Protein AF-A0A1Y2BWT2-F1 (afdb_monomer)

Radius of gyration: 24.03 Å; Cα contacts (8 Å, |Δi|>4): 421; chains: 1; bounding box: 66×47×69 Å

Secondary structure (DSSP, 8-state):
--------TT---EEE-STTTTSTTSTTSTTS-HHHHHHHHHHHHHHHHHH-TT-EEEE--BTTPPTT--TT---GGG-SEEEEEEEEE-TTEE-PPPTTHHHHHHHHHIIIIITTTT--EEEEEEEEEEEESSEE-TTT--EESS-EESS-HHHHHHHHHHHHT-HHHHHH-TTEEEEEE---EEESSSEEE--SSSSHHHHHHHHHHHHHHHTTT-EEPPPPP-------------------------------------------EEE-

Nearest PDB structures (foldseek):
  6q78-assembly2_B  TM=7.152E-01  e=1.132E-06  Allomuricauda sp. MAR_2010_75
  8fsi-assembly1_A  TM=5.113E-01  e=8.029E-02  Escherichia coli K-12
  3cb8-assembly1_A  TM=5.325E-01  e=1.243E-01  unclassified
  6idn-assembly1_A  TM=5.422E-01  e=1.807E-01  Ipomoea carnea
  3mu7-assembly1_A  TM=5.302E-01  e=4.328E-01  Scadoxus multiflorus

Organism: NCBI:txid329046

pLDDT: mean 83.05, std 25.5, range [23.23, 98.75]

Structure (mmCIF, N/CA/C/O backbone):
data_AF-A0A1Y2BWT2-F1
#
_entry.id   AF-A0A1Y2BWT2-F1
#
loop_
_atom_site.group_PDB
_atom_site.id
_atom_site.type_symbol
_atom_site.label_atom_id
_atom_site.label_alt_id
_atom_site.label_comp_id
_atom_site.label_asym_id
_atom_site.label_entity_id
_atom_site.label_seq_id
_atom_site.pdbx_PDB_ins_code
_atom_site.Cartn_x
_atom_site.Cartn_y
_atom_site.Cartn_z
_atom_site.occupancy
_atom_site.B_iso_or_equiv
_atom_site.auth_seq_id
_atom_site.auth_comp_id
_atom_site.auth_asym_id
_atom_site.auth_atom_id
_atom_site.pdbx_PDB_model_num
ATOM 1 N N . MET A 1 1 ? 12.304 -9.632 39.657 1.00 36.56 1 MET A N 1
ATOM 2 C CA . MET A 1 1 ? 11.468 -9.685 38.436 1.00 36.56 1 MET A CA 1
ATOM 3 C C . MET A 1 1 ? 10.384 -8.631 38.546 1.00 36.56 1 MET A C 1
ATOM 5 O O . MET A 1 1 ? 9.431 -8.868 39.273 1.00 36.56 1 MET A O 1
ATOM 9 N N . LYS A 1 2 ? 10.584 -7.469 37.914 1.00 35.06 2 LYS A N 1
ATOM 10 C CA . LYS A 1 2 ? 9.566 -6.492 37.485 1.00 35.06 2 LYS A CA 1
ATOM 11 C C . LYS A 1 2 ? 10.313 -5.266 36.947 1.00 35.06 2 LYS A C 1
ATOM 13 O O . LYS A 1 2 ? 10.419 -4.261 37.626 1.00 35.06 2 LYS A O 1
ATOM 18 N N . ASP A 1 3 ? 10.844 -5.409 35.739 1.00 34.47 3 ASP A N 1
ATOM 19 C CA . ASP A 1 3 ? 11.092 -4.278 34.843 1.00 34.47 3 ASP A CA 1
ATOM 20 C C . ASP A 1 3 ? 10.154 -4.490 33.657 1.00 34.47 3 ASP A C 1
ATOM 22 O O . ASP A 1 3 ? 10.518 -5.039 32.620 1.00 34.47 3 ASP A O 1
ATOM 26 N N . HIS A 1 4 ? 8.879 -4.154 33.854 1.00 40.34 4 HIS A N 1
ATOM 27 C CA . HIS A 1 4 ? 8.012 -3.898 32.715 1.00 40.34 4 HIS A CA 1
ATOM 28 C C . HIS A 1 4 ? 8.398 -2.506 32.244 1.00 40.34 4 HIS A C 1
ATOM 30 O O . HIS A 1 4 ? 8.072 -1.526 32.909 1.00 40.34 4 HIS A O 1
ATOM 36 N N . GLN A 1 5 ? 9.158 -2.435 31.151 1.00 38.16 5 GLN A N 1
ATOM 37 C CA . GLN A 1 5 ? 9.425 -1.171 30.483 1.00 38.16 5 GLN A CA 1
ATOM 38 C C . GLN A 1 5 ? 8.087 -0.467 30.250 1.00 38.16 5 GLN A C 1
ATOM 40 O O . GLN A 1 5 ? 7.193 -1.021 29.606 1.00 38.16 5 GLN A O 1
ATOM 45 N N . GLU A 1 6 ? 7.931 0.725 30.827 1.00 38.59 6 GLU A N 1
ATOM 46 C CA . GLU A 1 6 ? 6.799 1.588 30.532 1.00 38.59 6 GLU A CA 1
ATOM 47 C C . GLU A 1 6 ? 6.848 1.923 29.040 1.00 38.59 6 GLU A C 1
ATOM 49 O O . GLU A 1 6 ? 7.633 2.757 28.589 1.00 38.59 6 GLU A O 1
ATOM 54 N N . ILE A 1 7 ? 6.012 1.248 28.250 1.00 46.66 7 ILE A N 1
ATOM 55 C CA . ILE A 1 7 ? 5.710 1.687 26.893 1.00 46.66 7 ILE A CA 1
ATOM 56 C C . ILE A 1 7 ? 5.061 3.062 27.051 1.00 46.66 7 ILE A C 1
ATOM 58 O O . ILE A 1 7 ? 3.993 3.204 27.647 1.00 46.66 7 ILE A O 1
ATOM 62 N N . ASN A 1 8 ? 5.781 4.075 26.583 1.00 40.66 8 ASN A N 1
ATOM 63 C CA . ASN A 1 8 ? 5.471 5.490 26.711 1.00 40.66 8 ASN A CA 1
ATOM 64 C C . ASN A 1 8 ? 3.986 5.763 26.377 1.00 40.66 8 ASN A C 1
ATOM 66 O O . ASN A 1 8 ? 3.577 5.641 25.222 1.00 40.66 8 ASN A O 1
ATOM 70 N N . LYS A 1 9 ? 3.174 6.123 27.386 1.00 42.25 9 LYS A N 1
ATOM 71 C CA . LYS A 1 9 ? 1.699 6.281 27.305 1.00 42.25 9 LYS A CA 1
ATOM 72 C C . LYS A 1 9 ? 1.220 7.367 26.324 1.00 42.25 9 LYS A C 1
ATOM 74 O O . LYS A 1 9 ? 0.020 7.542 26.143 1.00 42.25 9 LYS A O 1
ATOM 79 N N . THR A 1 10 ? 2.138 8.106 25.707 1.00 47.03 10 THR A N 1
ATOM 80 C CA . THR A 1 10 ? 1.885 9.187 24.741 1.00 47.03 10 THR A CA 1
ATOM 81 C C . THR A 1 10 ? 1.966 8.749 23.280 1.00 47.03 10 THR A C 1
ATOM 83 O O . THR A 1 10 ? 1.595 9.525 22.402 1.00 47.03 10 THR A O 1
ATOM 86 N N . ARG A 1 11 ? 2.409 7.519 22.986 1.00 57.16 11 ARG A N 1
ATOM 87 C CA . ARG A 1 11 ? 2.345 6.941 21.637 1.00 57.16 11 ARG A CA 1
ATOM 88 C C . ARG A 1 11 ? 1.327 5.812 21.637 1.00 57.16 11 ARG A C 1
ATOM 90 O O . ARG A 1 11 ? 1.404 4.914 22.466 1.00 57.16 11 ARG A O 1
ATOM 97 N N . ILE A 1 12 ? 0.372 5.876 20.716 1.00 64.62 12 ILE A N 1
ATOM 98 C CA . ILE A 1 12 ? -0.540 4.773 20.415 1.00 64.62 12 ILE A CA 1
ATOM 99 C C . ILE A 1 12 ? 0.126 3.976 19.287 1.00 64.62 12 ILE A C 1
ATOM 101 O O . ILE A 1 12 ? 0.062 4.417 18.140 1.00 64.62 12 ILE A O 1
ATOM 105 N N . PRO A 1 13 ? 0.859 2.885 19.577 1.00 80.25 13 PRO A N 1
ATOM 106 C CA . PRO A 1 13 ? 1.504 2.112 18.528 1.00 80.25 13 PRO A CA 1
ATOM 107 C C . PRO A 1 13 ? 0.456 1.323 17.738 1.00 80.25 13 PRO A C 1
ATOM 109 O O . PRO A 1 13 ? -0.486 0.770 18.315 1.00 80.25 13 PRO A O 1
ATOM 112 N N . ASN A 1 14 ? 0.662 1.242 16.426 1.00 83.19 14 ASN A N 1
ATOM 113 C CA . ASN A 1 14 ? 0.011 0.255 15.577 1.00 83.19 14 ASN A CA 1
ATOM 114 C C . ASN A 1 14 ? 0.872 -1.015 15.585 1.00 83.19 14 ASN A C 1
ATOM 116 O O . ASN A 1 14 ? 2.065 -0.957 15.290 1.00 83.19 14 ASN A O 1
ATOM 120 N N . LEU A 1 15 ? 0.274 -2.148 15.943 1.00 89.00 15 LEU A N 1
ATOM 121 C CA . LEU A 1 15 ? 0.864 -3.474 15.832 1.00 89.00 15 LEU A CA 1
ATOM 122 C C . LEU A 1 15 ? 0.329 -4.152 14.569 1.00 89.00 15 LEU A C 1
ATOM 124 O O . LEU A 1 15 ? -0.860 -4.465 14.483 1.00 89.00 15 LEU A O 1
ATOM 128 N N . PHE A 1 16 ? 1.235 -4.417 13.635 1.00 91.38 16 PHE A N 1
ATOM 129 C CA . PHE A 1 16 ? 1.018 -5.266 12.469 1.00 91.38 16 PHE A CA 1
ATOM 130 C C . PHE A 1 16 ? 1.433 -6.688 12.850 1.00 91.38 16 PHE A C 1
ATOM 132 O O . PHE A 1 16 ? 2.581 -6.920 13.228 1.00 91.38 16 PHE A O 1
ATOM 139 N N . TYR A 1 17 ? 0.495 -7.631 12.837 1.00 90.38 17 TYR A N 1
ATOM 140 C CA . TYR A 1 17 ? 0.744 -9.006 13.269 1.00 90.38 17 TYR A CA 1
ATOM 141 C C . TYR A 1 17 ? 0.272 -9.972 12.196 1.00 90.38 17 TYR A C 1
ATOM 143 O O . TYR A 1 17 ? -0.901 -9.938 11.860 1.00 90.38 17 TYR A O 1
ATOM 151 N N . GLN A 1 18 ? 1.155 -10.845 11.703 1.00 92.81 18 GLN A N 1
ATOM 152 C CA . GLN A 1 18 ? 0.828 -11.835 10.665 1.00 92.81 18 GLN A CA 1
ATOM 153 C C . GLN A 1 18 ? 0.023 -11.218 9.498 1.00 92.81 18 GLN A C 1
ATOM 155 O O . GLN A 1 18 ? -1.130 -11.582 9.250 1.00 92.81 18 GLN A O 1
ATOM 160 N N . THR A 1 19 ? 0.608 -10.205 8.861 1.00 94.19 19 THR A N 1
ATOM 161 C CA . THR A 1 19 ? 0.058 -9.529 7.678 1.00 94.19 19 THR A CA 1
ATOM 162 C C . THR A 1 19 ? 0.160 -10.427 6.445 1.00 94.19 19 THR A C 1
ATOM 164 O O . THR A 1 19 ? 0.884 -11.413 6.461 1.00 94.19 19 THR A O 1
ATOM 167 N N . GLU A 1 20 ? -0.589 -10.136 5.382 1.00 96.38 20 GLU A N 1
ATOM 168 C CA . GLU A 1 20 ? -0.534 -10.884 4.112 1.00 96.38 20 GLU A CA 1
ATOM 169 C C . GLU A 1 20 ? -0.812 -12.393 4.232 1.00 96.38 20 GLU A C 1
ATOM 171 O O . GLU A 1 20 ? -0.365 -13.204 3.428 1.00 96.38 20 GLU A O 1
ATOM 176 N N . MET A 1 21 ? -1.605 -12.795 5.222 1.00 96.38 21 MET A N 1
ATOM 177 C CA . MET A 1 21 ? -1.980 -14.190 5.481 1.00 96.38 21 MET A CA 1
ATOM 178 C C . MET A 1 21 ? -2.717 -14.895 4.335 1.00 96.38 21 MET A C 1
ATOM 180 O O . MET A 1 21 ? -2.870 -16.110 4.375 1.00 96.38 21 MET A O 1
ATOM 184 N N . ASN A 1 22 ? -3.211 -14.160 3.340 1.00 96.19 22 ASN A N 1
ATOM 185 C CA . ASN A 1 22 ? -3.806 -14.725 2.131 1.00 96.19 22 ASN A CA 1
ATOM 186 C C . ASN A 1 22 ? -2.769 -15.084 1.047 1.00 96.19 22 ASN A C 1
ATOM 188 O O . ASN A 1 22 ? -3.166 -15.623 0.017 1.00 96.19 22 ASN A O 1
ATOM 192 N N . GLY A 1 23 ? -1.481 -14.799 1.266 1.00 94.75 23 GLY A N 1
ATOM 193 C CA . GLY A 1 23 ? -0.360 -15.243 0.434 1.00 94.75 23 GLY A CA 1
ATOM 194 C C . GLY A 1 23 ? 0.281 -16.538 0.944 1.00 94.75 23 GLY A C 1
ATOM 195 O O . GLY A 1 23 ? 0.237 -16.840 2.136 1.00 94.75 23 GLY A O 1
ATOM 196 N N . ASP A 1 24 ? 0.898 -17.310 0.049 1.00 94.00 24 ASP A N 1
ATOM 197 C CA . ASP A 1 24 ? 1.494 -18.627 0.333 1.00 94.00 24 ASP A CA 1
ATOM 198 C C . ASP A 1 24 ? 2.980 -18.578 0.747 1.00 94.00 24 ASP A C 1
ATOM 200 O O . ASP A 1 24 ? 3.614 -19.609 0.976 1.00 94.00 24 ASP A O 1
ATOM 204 N N . TRP A 1 25 ? 3.544 -17.376 0.892 1.00 93.12 25 TRP A N 1
ATOM 205 C CA . TRP A 1 25 ? 4.938 -17.158 1.296 1.00 93.12 25 TRP A CA 1
ATOM 206 C C . TRP A 1 25 ? 5.156 -17.160 2.815 1.00 93.12 25 TRP A C 1
ATOM 208 O O . TRP A 1 25 ? 6.297 -17.262 3.274 1.00 93.12 25 TRP A O 1
ATOM 218 N N . MET A 1 26 ? 4.087 -17.073 3.613 1.00 93.38 26 MET A N 1
ATOM 219 C CA . MET A 1 26 ? 4.160 -17.091 5.076 1.00 93.38 26 MET A CA 1
ATOM 220 C C . MET A 1 26 ? 3.604 -18.396 5.639 1.00 93.38 26 MET A C 1
ATOM 222 O O . MET A 1 26 ? 2.580 -18.901 5.195 1.00 93.38 26 MET A O 1
ATOM 226 N N . ASN A 1 27 ? 4.220 -18.916 6.702 1.00 93.69 27 ASN A N 1
ATOM 227 C CA . ASN A 1 27 ? 3.794 -20.179 7.321 1.00 93.69 27 ASN A CA 1
ATOM 228 C C . ASN A 1 27 ? 2.384 -20.142 7.949 1.00 93.69 27 ASN A C 1
ATOM 230 O O . ASN A 1 27 ? 1.828 -21.192 8.266 1.00 93.69 27 ASN A O 1
ATOM 234 N N . TYR A 1 28 ? 1.822 -18.952 8.158 1.00 93.56 28 TYR A N 1
ATOM 235 C CA . TYR A 1 28 ? 0.461 -18.739 8.649 1.00 93.56 28 TYR A CA 1
ATOM 236 C C . TYR A 1 28 ? -0.566 -18.494 7.529 1.00 93.56 28 TYR A C 1
ATOM 238 O O . TYR A 1 28 ? -1.757 -18.418 7.832 1.00 93.56 28 TYR A O 1
ATOM 246 N N . GLY A 1 29 ? -0.123 -18.379 6.274 1.00 93.31 29 GLY A N 1
ATOM 247 C CA . GLY A 1 29 ? -0.972 -18.414 5.083 1.00 93.31 29 GLY A CA 1
ATOM 248 C C . GLY A 1 29 ? -1.022 -19.812 4.460 1.00 93.31 29 GLY A C 1
ATOM 249 O O . GLY A 1 29 ? -0.557 -20.772 5.087 1.00 93.31 29 GLY A O 1
ATOM 250 N N . PRO A 1 30 ? -1.606 -19.980 3.259 1.00 93.62 30 PRO A N 1
ATOM 251 C CA . PRO A 1 30 ? -1.684 -21.279 2.600 1.00 93.62 30 PRO A CA 1
ATOM 252 C C . PRO A 1 30 ? -0.319 -21.993 2.559 1.00 93.62 30 PRO A C 1
ATOM 254 O O . PRO A 1 30 ? 0.695 -21.354 2.292 1.00 93.62 30 PRO A O 1
ATOM 257 N N . PRO A 1 31 ? -0.261 -23.311 2.837 1.00 94.44 31 PRO A N 1
ATOM 258 C CA . PRO A 1 31 ? -1.378 -24.245 3.010 1.00 94.44 31 PRO A CA 1
ATOM 259 C C . PRO A 1 31 ? -1.973 -24.298 4.433 1.00 94.44 31 PRO A C 1
ATOM 261 O O . PRO A 1 31 ? -2.814 -25.156 4.703 1.00 94.44 31 PRO A O 1
ATOM 264 N N . THR A 1 32 ? -1.558 -23.430 5.361 1.00 94.38 32 THR A N 1
ATOM 265 C CA . THR A 1 32 ? -2.176 -23.351 6.693 1.00 94.38 32 THR A CA 1
ATOM 266 C C . THR A 1 32 ? -3.621 -22.874 6.569 1.00 94.38 32 THR A C 1
ATOM 268 O O . THR A 1 32 ? -3.902 -21.844 5.957 1.00 94.38 32 THR A O 1
ATOM 271 N N . ALA A 1 33 ? -4.548 -23.632 7.160 1.00 95.69 33 ALA A N 1
ATOM 272 C CA . ALA A 1 33 ? -5.970 -23.354 7.022 1.00 95.69 33 ALA A CA 1
ATOM 273 C C . ALA A 1 33 ? -6.373 -22.045 7.750 1.00 95.69 33 ALA A C 1
ATOM 275 O O . ALA A 1 33 ? -5.906 -21.809 8.877 1.00 95.69 33 ALA A O 1
ATOM 276 N N . PRO A 1 34 ? -7.237 -21.198 7.153 1.00 96.88 34 PRO A N 1
ATOM 277 C CA . PRO A 1 34 ? -7.587 -19.876 7.687 1.00 96.88 34 PRO A CA 1
ATOM 278 C C . PRO A 1 34 ? -8.112 -19.885 9.131 1.00 96.88 34 PRO A C 1
ATOM 280 O O . PRO A 1 34 ? -7.861 -18.956 9.904 1.00 96.88 34 PRO A O 1
ATOM 283 N N . GLU A 1 35 ? -8.784 -20.955 9.566 1.00 97.19 35 GLU A N 1
ATOM 284 C CA . GLU A 1 35 ? -9.294 -21.066 10.933 1.00 97.19 35 GLU A CA 1
ATOM 285 C C . GLU A 1 35 ? -8.186 -21.089 11.999 1.00 97.19 35 GLU A C 1
ATOM 287 O O . GLU A 1 35 ? -8.409 -20.652 13.136 1.00 97.19 35 GLU A O 1
ATOM 292 N N . TYR A 1 36 ? -6.983 -21.569 11.658 1.00 97.12 36 TYR A N 1
ATOM 293 C CA . TYR A 1 36 ? -5.832 -21.520 12.560 1.00 97.12 36 TYR A CA 1
ATOM 294 C C . TYR A 1 36 ? -5.334 -20.091 12.726 1.00 97.12 36 TYR A C 1
ATOM 296 O O . TYR A 1 36 ? -5.126 -19.657 13.864 1.00 97.12 36 TYR A O 1
ATOM 304 N N . TYR A 1 37 ? -5.221 -19.350 11.622 1.00 97.25 37 TYR A N 1
ATOM 305 C CA . TYR A 1 37 ? -4.896 -17.928 11.643 1.00 97.25 37 TYR A CA 1
ATOM 306 C C . TYR A 1 37 ? -5.882 -17.162 12.532 1.00 97.25 37 TYR A C 1
ATOM 308 O O . TYR A 1 37 ? -5.474 -16.518 13.499 1.00 97.25 37 TYR A O 1
ATOM 316 N N . VAL A 1 38 ? -7.192 -17.324 12.301 1.00 98.31 38 VAL A N 1
ATOM 317 C CA . VAL A 1 38 ? -8.239 -16.638 13.079 1.00 98.31 38 VAL A CA 1
ATOM 318 C C . VAL A 1 38 ? -8.163 -16.984 14.570 1.00 98.31 38 VAL A C 1
ATOM 320 O O . VAL A 1 38 ? -8.313 -16.107 15.427 1.00 98.31 38 VAL A O 1
ATOM 323 N N . ARG A 1 39 ? -7.897 -18.248 14.921 1.00 98.12 39 ARG A N 1
ATOM 324 C CA . ARG A 1 39 ? -7.750 -18.672 16.324 1.00 98.12 39 ARG A CA 1
ATOM 325 C C . ARG A 1 39 ? -6.549 -18.006 16.998 1.00 98.12 39 ARG A C 1
ATOM 327 O O . ARG A 1 39 ? -6.674 -17.529 18.130 1.00 98.12 39 ARG A O 1
ATOM 334 N N . VAL A 1 40 ? -5.397 -17.983 16.329 1.00 97.56 40 VAL A N 1
ATOM 335 C CA . VAL A 1 40 ? -4.170 -17.358 16.850 1.00 97.56 40 VAL A CA 1
ATOM 336 C C . VAL A 1 40 ? -4.344 -15.846 16.951 1.00 97.56 40 VAL A C 1
ATOM 338 O O . VAL A 1 40 ? -4.010 -15.272 17.989 1.00 97.56 40 VAL A O 1
ATOM 341 N N . TRP A 1 41 ? -4.956 -15.225 15.942 1.00 98.25 41 TRP A N 1
ATOM 342 C CA . TRP A 1 41 ? -5.288 -13.806 15.924 1.00 98.25 41 TRP A CA 1
ATOM 343 C C . TRP A 1 41 ? -6.112 -13.398 17.142 1.00 98.25 41 TRP A C 1
ATOM 345 O O . TRP A 1 41 ? -5.711 -12.515 17.896 1.00 98.25 41 TRP A O 1
ATOM 355 N N . LYS A 1 42 ? -7.246 -14.071 17.382 1.00 98.56 42 LYS A N 1
ATOM 356 C CA . LYS A 1 42 ? -8.132 -13.754 18.513 1.00 98.56 42 LYS A CA 1
ATOM 357 C C . LYS A 1 42 ? -7.406 -13.872 19.848 1.00 98.56 42 LYS A C 1
ATOM 359 O O . LYS A 1 42 ? -7.551 -13.000 20.701 1.00 98.56 42 LYS A O 1
AT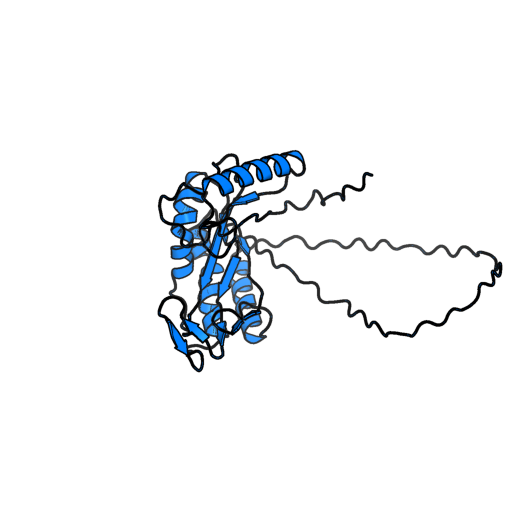OM 364 N N . ARG A 1 43 ? -6.579 -14.911 20.016 1.00 98.25 43 ARG A N 1
ATOM 365 C CA . ARG A 1 43 ? -5.757 -15.089 21.221 1.00 98.25 43 ARG A CA 1
ATOM 366 C C . ARG A 1 43 ? -4.753 -13.947 21.396 1.00 98.25 43 ARG A C 1
ATOM 368 O O . ARG A 1 43 ? -4.657 -13.405 22.495 1.00 98.25 43 ARG A O 1
ATOM 375 N N . MET A 1 44 ? -4.020 -13.590 20.340 1.00 97.75 44 MET A N 1
ATOM 376 C CA . MET A 1 44 ? -3.073 -12.471 20.343 1.00 97.75 44 MET A CA 1
ATOM 377 C C . MET A 1 44 ? -3.784 -11.164 20.701 1.00 97.75 44 MET A C 1
ATOM 379 O O . MET A 1 44 ? -3.366 -10.488 21.639 1.00 97.75 44 MET A O 1
ATOM 383 N N . TYR A 1 45 ? -4.905 -10.866 20.039 1.00 98.25 45 TYR A N 1
ATOM 384 C CA . TYR A 1 45 ? -5.696 -9.665 20.282 1.00 98.25 45 TYR A CA 1
ATOM 385 C C . TYR A 1 45 ? -6.145 -9.573 21.743 1.00 98.25 45 TYR A C 1
ATOM 387 O O . TYR A 1 45 ? -5.903 -8.560 22.393 1.00 98.25 45 TYR A O 1
ATOM 395 N N . THR A 1 46 ? -6.727 -10.640 22.301 1.00 98.19 46 THR A N 1
ATOM 396 C CA . THR A 1 46 ? -7.166 -10.661 23.706 1.00 98.19 46 THR A CA 1
ATOM 397 C C . THR A 1 46 ? -6.015 -10.379 24.675 1.00 98.19 46 THR A C 1
ATOM 399 O O . THR A 1 46 ? -6.174 -9.567 25.584 1.00 98.19 46 THR A O 1
ATOM 402 N N . ILE A 1 47 ? -4.844 -10.990 24.466 1.00 97.06 47 ILE A N 1
ATOM 403 C CA . ILE A 1 47 ? -3.661 -10.760 25.312 1.00 97.06 47 ILE A CA 1
ATOM 404 C C . ILE A 1 47 ? -3.183 -9.310 25.180 1.00 97.06 47 ILE A C 1
ATOM 406 O O . ILE A 1 47 ? -2.965 -8.629 26.182 1.00 97.06 47 ILE A O 1
ATOM 410 N N . MET A 1 48 ? -3.057 -8.808 23.953 1.00 96.12 48 MET A N 1
ATOM 411 C CA . MET A 1 48 ? -2.612 -7.439 23.712 1.00 96.12 48 MET A CA 1
ATOM 412 C C . MET A 1 48 ? -3.570 -6.418 24.323 1.00 96.12 48 MET A C 1
ATOM 414 O O . MET A 1 48 ? -3.114 -5.479 24.967 1.00 96.12 48 MET A O 1
ATOM 418 N N . LYS A 1 49 ? -4.887 -6.625 24.222 1.00 94.88 49 LYS A N 1
ATOM 419 C CA . LYS A 1 49 ? -5.876 -5.743 24.855 1.00 94.88 49 LYS A CA 1
ATOM 420 C C . LYS A 1 49 ? -5.882 -5.824 26.377 1.00 94.88 49 LYS A C 1
ATOM 422 O O . LYS A 1 49 ? -6.189 -4.823 27.017 1.00 94.88 49 LYS A O 1
ATOM 427 N N . GLN A 1 50 ? -5.487 -6.953 26.960 1.00 95.94 50 GLN A N 1
ATOM 428 C CA . GLN A 1 50 ? -5.330 -7.085 28.408 1.00 95.94 50 GLN A CA 1
ATOM 429 C C . GLN A 1 50 ? -4.135 -6.280 28.946 1.00 95.94 50 GLN A C 1
ATOM 431 O O . GLN A 1 50 ? -4.254 -5.641 29.989 1.00 95.94 50 GLN A O 1
ATOM 436 N N . TYR A 1 51 ? -2.986 -6.311 28.263 1.00 94.62 51 TYR A N 1
ATOM 437 C CA . TYR A 1 51 ? -1.736 -5.733 28.785 1.00 94.62 51 TYR A CA 1
ATOM 438 C C . TYR A 1 51 ? -1.350 -4.383 28.167 1.00 94.62 51 TYR A C 1
ATOM 440 O O . TYR A 1 51 ? -0.604 -3.618 28.774 1.00 94.62 51 TYR A O 1
ATOM 448 N N . SER A 1 52 ? -1.851 -4.076 26.974 1.00 93.31 52 SER A N 1
ATOM 449 C CA . SER A 1 52 ? -1.597 -2.835 26.241 1.00 93.31 52 SER A CA 1
ATOM 450 C C . SER A 1 52 ? -2.866 -2.371 25.505 1.00 93.31 52 SER A C 1
ATOM 452 O O . SER A 1 52 ? -2.911 -2.349 24.273 1.00 93.31 52 SER A O 1
ATOM 454 N N . PRO A 1 53 ? -3.929 -1.989 26.240 1.00 92.12 53 PRO A N 1
ATOM 455 C CA . PRO A 1 53 ? -5.227 -1.639 25.653 1.00 92.12 53 PRO A CA 1
ATOM 456 C C . PRO A 1 53 ? -5.170 -0.454 24.678 1.00 92.12 53 PRO A C 1
ATOM 458 O O . PRO A 1 53 ? -6.028 -0.341 23.802 1.00 92.12 53 PRO A O 1
ATOM 461 N N . SER A 1 54 ? -4.166 0.421 24.807 1.00 90.31 54 SER A N 1
ATOM 462 C CA . SER A 1 54 ? -3.952 1.545 23.894 1.00 90.31 54 SER A CA 1
ATOM 463 C C . SER A 1 54 ? -3.390 1.126 22.535 1.00 90.31 54 SER A C 1
ATOM 465 O O . SER A 1 54 ? -3.622 1.847 21.572 1.00 90.31 54 SER A O 1
ATOM 467 N N . THR A 1 55 ? -2.693 -0.012 22.427 1.00 92.44 55 THR A N 1
ATOM 468 C CA . THR A 1 55 ? -2.132 -0.499 21.157 1.00 92.44 55 THR A CA 1
ATOM 469 C C . THR A 1 55 ? -3.251 -0.807 20.171 1.00 92.44 55 THR A C 1
ATOM 471 O O . THR A 1 55 ? -4.195 -1.530 20.499 1.00 92.44 55 THR A O 1
ATOM 474 N N . LYS A 1 56 ? -3.141 -0.279 18.953 1.00 95.12 56 LYS A N 1
ATOM 475 C CA . LYS A 1 56 ? -4.050 -0.580 17.845 1.00 95.12 56 LYS A CA 1
ATOM 476 C C . LYS A 1 56 ? -3.523 -1.785 17.086 1.00 95.12 56 LYS A C 1
ATOM 478 O O . LYS A 1 56 ? -2.342 -1.839 16.773 1.00 95.12 56 LYS A O 1
ATOM 483 N N . ILE A 1 57 ? -4.379 -2.753 16.807 1.00 97.38 57 ILE A N 1
ATOM 484 C CA . ILE A 1 57 ? -4.015 -3.992 16.126 1.00 97.38 57 ILE A CA 1
ATOM 485 C C . ILE A 1 57 ? -4.567 -3.931 14.704 1.00 97.38 57 ILE A C 1
ATOM 487 O O . ILE A 1 57 ? -5.775 -3.753 14.511 1.00 97.38 57 ILE A O 1
ATOM 491 N N . VAL A 1 58 ? -3.662 -4.039 13.729 1.00 98.06 58 VAL A N 1
ATOM 492 C CA . VAL A 1 58 ? -3.945 -3.837 12.305 1.00 98.06 58 VAL A CA 1
ATOM 493 C C . VAL A 1 58 ? -4.101 -5.179 11.603 1.00 98.06 58 VAL A C 1
ATOM 495 O O . VAL A 1 58 ? -3.117 -5.899 11.449 1.00 98.06 58 VAL A O 1
ATOM 498 N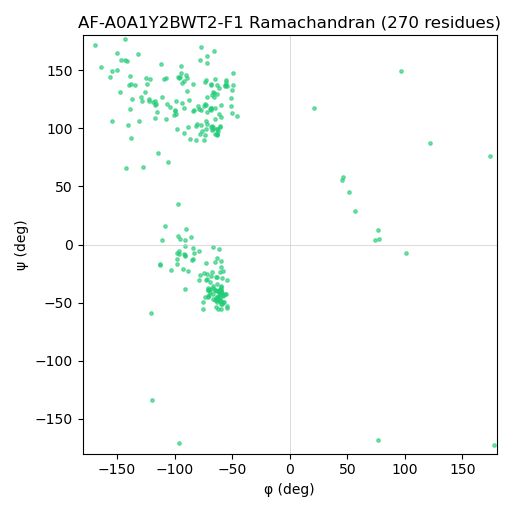 N . TRP A 1 59 ? -5.319 -5.504 11.161 1.00 98.56 59 TRP A N 1
ATOM 499 C CA . TRP A 1 59 ? -5.587 -6.657 10.293 1.00 98.56 59 TRP A CA 1
ATOM 500 C C . TRP A 1 59 ? -5.342 -6.263 8.843 1.00 98.56 59 TRP A C 1
ATOM 502 O O . TRP A 1 59 ? -6.035 -5.385 8.330 1.00 98.56 59 TRP A O 1
ATOM 512 N N . SER A 1 60 ? -4.337 -6.873 8.214 1.00 98.12 60 SER A N 1
ATOM 513 C CA . SER A 1 60 ? -3.830 -6.434 6.915 1.00 98.12 60 SER A CA 1
ATOM 514 C C . SER A 1 60 ? -3.551 -7.606 5.975 1.00 98.12 60 SER A C 1
ATOM 516 O O . SER A 1 60 ? -2.465 -8.182 6.043 1.00 98.12 60 SER A O 1
ATOM 518 N N . PRO A 1 61 ? -4.525 -8.020 5.148 1.00 97.88 61 PRO A N 1
ATOM 519 C CA . PRO A 1 61 ? -4.276 -8.915 4.019 1.00 97.88 61 PRO A CA 1
ATOM 520 C C . PRO A 1 61 ? -3.398 -8.258 2.938 1.00 97.88 61 PRO A C 1
ATOM 522 O O . PRO A 1 61 ? -3.208 -7.045 2.910 1.00 97.88 61 PRO A O 1
ATOM 525 N N . ASN A 1 62 ? -2.892 -9.061 2.008 1.00 97.31 62 ASN A N 1
ATOM 526 C CA . ASN A 1 62 ? -2.327 -8.566 0.757 1.00 97.31 62 ASN A CA 1
ATOM 527 C C . ASN A 1 62 ? -3.450 -8.045 -0.168 1.00 97.31 62 ASN A C 1
ATOM 529 O O . ASN A 1 62 ? -4.595 -8.495 -0.059 1.00 97.31 62 ASN A O 1
ATOM 533 N N . PHE A 1 63 ? -3.132 -7.134 -1.099 1.00 94.25 63 PHE A N 1
ATOM 534 C CA . PHE A 1 63 ? -4.134 -6.464 -1.955 1.00 94.25 63 PHE A CA 1
ATOM 535 C C . PHE A 1 63 ? -5.005 -7.409 -2.795 1.00 94.25 63 PHE A C 1
ATOM 537 O O . PHE A 1 63 ? -6.106 -7.048 -3.204 1.00 94.25 63 PHE A O 1
ATOM 544 N N . ASP A 1 64 ? -4.531 -8.624 -3.064 1.00 94.12 64 ASP A N 1
ATOM 545 C CA . ASP A 1 64 ? -5.183 -9.597 -3.935 1.00 94.12 64 ASP A CA 1
ATOM 546 C C . ASP A 1 64 ? -6.166 -10.538 -3.210 1.00 94.12 64 ASP A C 1
ATOM 548 O O . ASP A 1 64 ? -6.610 -11.541 -3.800 1.00 94.12 64 ASP A O 1
ATOM 552 N N . LEU A 1 65 ? -6.531 -10.205 -1.960 1.00 96.38 65 LEU A N 1
ATOM 553 C CA . LEU A 1 65 ? -7.614 -10.858 -1.227 1.00 96.38 65 LEU A CA 1
ATOM 554 C C . LEU A 1 65 ? -8.878 -10.876 -2.092 1.00 96.38 65 LEU A C 1
ATOM 556 O O . LEU A 1 65 ? -9.333 -9.849 -2.599 1.00 96.38 65 LEU A O 1
ATOM 560 N N . LYS A 1 66 ? -9.446 -12.069 -2.284 1.00 96.06 66 LYS A N 1
ATOM 561 C CA . LYS A 1 66 ? -10.590 -12.238 -3.183 1.00 96.06 66 LYS A CA 1
ATOM 562 C C . LYS A 1 66 ? -11.837 -11.553 -2.607 1.00 96.06 66 LYS A C 1
ATOM 564 O O . LYS A 1 66 ? -12.102 -11.734 -1.417 1.00 96.06 66 LYS A O 1
ATOM 569 N N . PRO A 1 67 ? -12.620 -10.831 -3.435 1.00 97.06 67 PRO A N 1
ATOM 570 C CA . PRO A 1 67 ? -13.902 -10.275 -3.013 1.00 97.06 67 PRO A CA 1
ATOM 571 C C . PRO A 1 67 ? -14.787 -11.327 -2.342 1.00 97.06 67 PRO A C 1
ATOM 573 O O . PRO A 1 67 ? -14.917 -12.450 -2.838 1.00 97.06 67 PRO A O 1
ATOM 576 N N . GLY A 1 68 ? -15.374 -10.974 -1.203 1.00 96.62 68 GLY A N 1
ATOM 577 C CA . GLY A 1 68 ? -16.212 -11.843 -0.385 1.00 96.62 68 GLY A CA 1
ATOM 578 C C . GLY A 1 68 ? -15.465 -12.867 0.479 1.00 96.62 68 GLY A C 1
ATOM 579 O O . GLY A 1 68 ? -16.125 -13.681 1.127 1.00 96.62 68 GLY A O 1
ATOM 580 N N . ASN A 1 69 ? -14.125 -12.874 0.526 1.00 95.69 69 ASN A N 1
ATOM 581 C CA . ASN A 1 69 ? -13.390 -13.839 1.353 1.00 95.69 69 ASN A CA 1
ATOM 582 C C . ASN A 1 69 ? -13.514 -13.516 2.852 1.00 95.69 69 ASN A C 1
ATOM 584 O O . ASN A 1 69 ? -12.817 -12.669 3.396 1.00 95.69 69 ASN A O 1
ATOM 588 N N . THR A 1 70 ? -14.339 -14.251 3.587 1.00 96.38 70 THR A N 1
ATOM 589 C CA . THR A 1 70 ? -14.455 -14.063 5.044 1.00 96.38 70 THR A CA 1
ATOM 590 C C . THR A 1 70 ? -13.587 -15.019 5.866 1.00 96.38 70 THR A C 1
ATOM 592 O O . THR A 1 70 ? -13.690 -15.023 7.089 1.00 96.38 70 THR A O 1
ATOM 595 N N . GLU A 1 71 ? -12.758 -15.852 5.235 1.00 97.00 71 GLU A N 1
ATOM 596 C CA . GLU A 1 71 ? -12.085 -16.983 5.888 1.00 97.00 71 GLU A CA 1
ATOM 597 C C . GLU A 1 71 ? -11.010 -16.529 6.883 1.00 97.00 71 GLU A C 1
ATOM 599 O O . GLU A 1 71 ? -10.890 -17.089 7.973 1.00 97.00 71 GLU A O 1
ATOM 604 N N . TYR A 1 72 ? -10.269 -15.472 6.539 1.00 97.06 72 TYR A N 1
ATOM 605 C CA . TYR A 1 72 ? -9.229 -14.886 7.393 1.00 97.06 72 TYR A CA 1
ATOM 606 C C . TYR A 1 72 ? -9.738 -13.761 8.306 1.00 97.06 72 TYR A C 1
ATOM 608 O O . TYR A 1 72 ? -8.958 -13.201 9.081 1.00 97.06 72 TYR A O 1
ATOM 616 N N . TRP A 1 73 ? -11.025 -13.398 8.230 1.00 98.00 73 TRP A N 1
ATOM 617 C CA . TRP A 1 73 ? -11.590 -12.303 9.017 1.00 98.00 73 TRP A CA 1
ATOM 618 C C . TRP A 1 73 ? -11.866 -12.749 10.462 1.00 98.00 73 TRP A C 1
ATOM 620 O O . TRP A 1 73 ? -12.734 -13.592 10.705 1.00 98.00 73 TRP A O 1
ATOM 630 N N . PRO A 1 74 ? -11.195 -12.169 11.474 1.00 98.12 74 PRO A N 1
ATOM 631 C CA . PRO A 1 74 ? -11.368 -12.589 12.861 1.00 98.12 74 PRO A CA 1
ATOM 632 C C . PRO A 1 74 ? -12.651 -12.036 13.504 1.00 98.12 74 PRO A C 1
ATOM 634 O O . PRO A 1 74 ? -12.987 -12.419 14.625 1.00 98.12 74 PRO A O 1
ATOM 637 N N . GLY A 1 75 ? -13.391 -11.166 12.816 1.00 98.00 75 GLY A N 1
ATOM 638 C CA . GLY A 1 75 ? -14.550 -10.461 13.356 1.00 98.00 75 GLY A CA 1
ATOM 639 C C . GLY A 1 75 ? -14.203 -9.054 13.845 1.00 98.00 75 GLY A C 1
ATOM 640 O O . GLY A 1 75 ? -13.101 -8.795 14.327 1.00 98.00 75 GLY A O 1
ATOM 641 N N . THR A 1 76 ? -15.177 -8.147 13.749 1.00 97.81 76 THR A N 1
ATOM 642 C CA . THR A 1 76 ? -15.000 -6.704 14.006 1.00 97.81 76 THR A CA 1
ATOM 643 C C . THR A 1 76 ? -14.497 -6.366 15.416 1.00 97.81 76 THR A C 1
ATOM 645 O O . THR A 1 76 ? -13.776 -5.383 15.591 1.00 97.81 76 THR A O 1
ATOM 648 N N . ASP A 1 77 ? -14.809 -7.194 16.416 1.00 98.12 77 ASP A N 1
ATOM 649 C CA . ASP A 1 77 ? -14.389 -6.978 17.809 1.00 98.12 77 ASP A CA 1
ATOM 650 C C . ASP A 1 77 ? -12.893 -7.240 18.040 1.00 98.12 77 ASP A C 1
ATOM 652 O O . ASP A 1 77 ? -12.336 -6.816 19.054 1.00 98.12 77 ASP A O 1
ATOM 656 N N . TYR A 1 78 ? -12.237 -7.918 17.091 1.00 98.38 78 TYR A N 1
ATOM 657 C CA . TYR A 1 78 ? -10.829 -8.311 17.150 1.00 98.38 78 TYR A CA 1
ATOM 658 C C . TYR A 1 78 ? -9.942 -7.503 16.192 1.00 98.38 78 TYR A C 1
ATOM 660 O O . TYR A 1 78 ? -8.820 -7.916 15.905 1.00 98.38 78 TYR A O 1
ATOM 668 N N . VAL A 1 79 ? -10.429 -6.370 15.676 1.00 98.44 79 VAL A N 1
ATOM 669 C CA . VAL A 1 79 ? -9.699 -5.510 14.731 1.00 98.44 79 VAL A CA 1
ATOM 670 C C . VAL A 1 79 ? -9.883 -4.047 15.120 1.00 98.44 79 VAL A C 1
ATOM 672 O O . VAL A 1 79 ? -11.013 -3.566 15.226 1.00 98.44 79 VAL A O 1
ATOM 675 N N . ASP A 1 80 ? -8.783 -3.315 15.308 1.00 98.19 80 ASP A N 1
ATOM 676 C CA . ASP A 1 80 ? -8.850 -1.865 15.527 1.00 98.19 80 ASP A CA 1
ATOM 677 C C . ASP A 1 80 ? -8.750 -1.078 14.223 1.00 98.19 80 ASP A C 1
ATOM 679 O O . ASP A 1 80 ? -9.408 -0.050 14.080 1.00 98.19 80 ASP A O 1
ATOM 683 N N . VAL A 1 81 ? -7.900 -1.546 13.308 1.00 98.44 81 VAL A N 1
ATOM 684 C CA . VAL A 1 81 ? -7.555 -0.898 12.040 1.00 98.44 81 VAL A CA 1
ATOM 685 C C . VAL A 1 81 ? -7.508 -1.979 10.966 1.00 98.44 81 VAL A C 1
ATOM 687 O O . VAL A 1 81 ? -6.997 -3.073 11.207 1.00 98.44 81 VAL A O 1
ATOM 690 N N . VAL A 1 82 ? -8.045 -1.681 9.792 1.00 98.69 82 VAL A N 1
ATOM 691 C CA . VAL A 1 82 ? -7.907 -2.521 8.600 1.00 98.69 82 VAL A CA 1
ATOM 692 C C . VAL A 1 82 ? -6.745 -1.977 7.777 1.00 98.69 82 VAL A C 1
ATOM 694 O O . VAL A 1 82 ? -6.551 -0.767 7.704 1.00 98.69 82 VAL A O 1
ATOM 697 N N . GLY A 1 83 ? -5.969 -2.838 7.140 1.00 98.12 83 GLY A N 1
ATOM 698 C CA . GLY A 1 83 ? -4.968 -2.391 6.188 1.00 98.12 83 GLY A CA 1
ATOM 699 C C . GLY A 1 83 ? -4.819 -3.316 5.001 1.00 98.12 83 GLY A C 1
ATOM 700 O O . GLY A 1 83 ? -5.497 -4.332 4.919 1.00 98.12 83 GLY A O 1
ATOM 701 N N . THR A 1 84 ? -3.961 -2.930 4.066 1.00 98.38 84 THR A N 1
ATOM 702 C CA . THR A 1 84 ? -3.527 -3.807 2.978 1.00 98.38 84 THR A CA 1
ATOM 703 C C . THR A 1 84 ? -2.115 -3.452 2.537 1.00 98.38 84 THR A C 1
ATOM 705 O O . THR A 1 84 ? -1.729 -2.282 2.621 1.00 98.38 84 THR A O 1
ATOM 708 N N . SER A 1 85 ? -1.357 -4.429 2.051 1.00 97.81 85 SER A N 1
ATOM 709 C CA . SER A 1 85 ? -0.088 -4.183 1.355 1.00 97.81 85 SER A CA 1
ATOM 710 C C . SER A 1 85 ? -0.335 -3.876 -0.118 1.00 97.81 85 SER A C 1
ATOM 712 O O . SER A 1 85 ? -1.171 -4.533 -0.732 1.00 97.81 85 SER A O 1
ATOM 714 N N . VAL A 1 86 ? 0.361 -2.892 -0.695 1.00 97.94 86 VAL A N 1
ATOM 715 C CA . VAL A 1 86 ? 0.233 -2.506 -2.113 1.00 97.94 86 VAL A CA 1
ATOM 716 C C . VAL A 1 86 ? 1.607 -2.222 -2.702 1.00 97.94 86 VAL A C 1
ATOM 718 O O . VAL A 1 86 ? 2.262 -1.250 -2.334 1.00 97.94 86 VAL A O 1
ATOM 721 N N . TYR A 1 87 ? 2.009 -3.015 -3.691 1.00 97.56 87 TYR A N 1
ATOM 722 C CA . TYR A 1 87 ? 3.255 -2.813 -4.424 1.00 97.56 87 TYR A CA 1
ATOM 723 C C . TYR A 1 87 ? 2.996 -2.710 -5.920 1.00 97.56 87 TYR A C 1
ATOM 725 O O . TYR A 1 87 ? 2.158 -3.430 -6.467 1.00 97.56 87 TYR A O 1
ATOM 733 N N . TRP A 1 88 ? 3.761 -1.849 -6.589 1.00 97.69 88 TRP A N 1
ATOM 734 C CA . TRP A 1 88 ? 3.895 -1.889 -8.042 1.00 97.69 88 TRP A CA 1
ATOM 735 C C . TRP A 1 88 ? 5.194 -2.604 -8.406 1.00 97.69 88 TRP A C 1
ATOM 737 O O . TRP A 1 88 ? 6.276 -2.116 -8.074 1.00 97.69 88 TRP A O 1
ATOM 747 N N . LYS A 1 89 ? 5.069 -3.766 -9.058 1.00 95.44 89 LYS A N 1
ATOM 748 C CA . LYS A 1 89 ? 6.182 -4.605 -9.521 1.00 95.44 89 LYS A CA 1
ATOM 749 C C . LYS A 1 89 ? 6.059 -4.861 -11.019 1.00 95.44 89 LYS A C 1
ATOM 751 O O . LYS A 1 89 ? 4.962 -5.102 -11.521 1.00 95.44 89 LYS A O 1
ATOM 756 N N . GLY A 1 90 ? 7.188 -4.792 -11.716 1.00 94.38 90 GLY A N 1
ATOM 757 C CA . GLY A 1 90 ? 7.260 -4.903 -13.171 1.00 94.38 90 GLY A CA 1
ATOM 758 C C . GLY A 1 90 ? 7.509 -6.321 -13.683 1.00 94.38 90 GLY A C 1
ATOM 759 O O . GLY A 1 90 ? 7.217 -6.613 -14.845 1.00 94.38 90 GLY A O 1
ATOM 760 N N . PHE A 1 91 ? 8.058 -7.193 -12.834 1.00 96.81 91 PHE A N 1
ATOM 761 C CA . PHE A 1 91 ? 8.463 -8.563 -13.146 1.00 96.81 91 PHE A CA 1
ATOM 762 C C . PHE A 1 91 ? 9.243 -8.685 -14.468 1.00 96.81 91 PHE A C 1
ATOM 764 O O . PHE A 1 91 ? 8.865 -9.438 -15.375 1.00 96.81 91 PHE A O 1
ATOM 771 N N . GLY A 1 92 ? 10.332 -7.924 -14.572 1.00 97.44 92 GLY A N 1
ATOM 772 C CA . GLY A 1 92 ? 11.227 -7.840 -15.726 1.00 97.44 92 GLY A CA 1
ATOM 773 C C . GLY A 1 92 ? 11.007 -6.605 -16.603 1.00 97.44 92 GLY A C 1
ATOM 774 O O . GLY A 1 92 ? 11.815 -6.3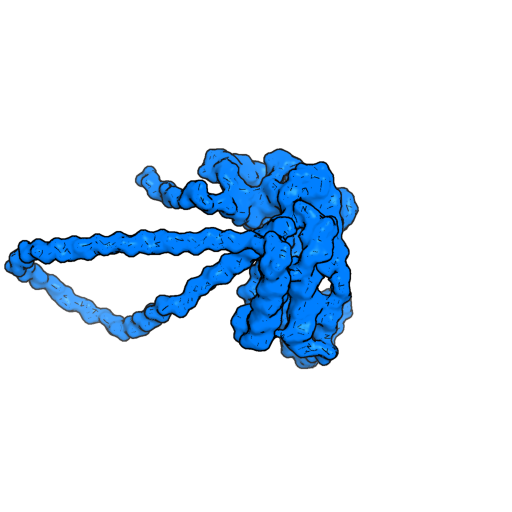52 -17.503 1.00 97.44 92 GLY A O 1
ATOM 775 N N . TYR A 1 93 ? 9.960 -5.820 -16.329 1.00 97.88 93 TYR A N 1
ATOM 776 C CA . TYR A 1 93 ? 9.608 -4.615 -17.079 1.00 97.88 93 TYR A CA 1
ATOM 777 C C . TYR A 1 93 ? 9.341 -3.405 -16.175 1.00 97.88 93 TYR A C 1
ATOM 779 O O . TYR A 1 93 ? 8.260 -3.275 -15.602 1.00 97.88 93 TYR A O 1
ATOM 787 N N . ASN A 1 94 ? 10.264 -2.444 -16.124 1.00 98.44 94 ASN A N 1
ATOM 788 C CA . ASN A 1 94 ? 10.012 -1.173 -15.443 1.00 98.44 94 ASN A CA 1
ATOM 789 C C . ASN A 1 94 ? 9.215 -0.229 -16.354 1.00 98.44 94 ASN A C 1
ATOM 791 O O . ASN A 1 94 ? 9.785 0.559 -17.116 1.00 98.44 94 ASN A O 1
ATOM 795 N N . ASN A 1 95 ? 7.889 -0.316 -16.254 1.00 97.56 95 ASN A N 1
ATOM 796 C CA . ASN A 1 95 ? 6.933 0.560 -16.930 1.00 97.56 95 ASN A CA 1
ATOM 797 C C . ASN A 1 95 ? 6.198 1.455 -15.912 1.00 97.56 95 ASN A C 1
ATOM 799 O O . ASN A 1 95 ? 6.057 1.065 -14.749 1.00 97.56 95 ASN A O 1
ATOM 803 N N . PRO A 1 96 ? 5.683 2.629 -16.324 1.00 96.19 96 PRO A N 1
ATOM 804 C CA . PRO A 1 96 ? 4.853 3.460 -15.457 1.00 96.19 96 PRO A CA 1
ATOM 805 C C . PRO A 1 96 ? 3.649 2.687 -14.908 1.00 96.19 96 PRO A C 1
ATOM 807 O O . PRO A 1 96 ? 2.975 1.974 -15.655 1.00 96.19 96 PRO A O 1
ATOM 810 N N . MET A 1 97 ? 3.357 2.871 -13.622 1.00 97.19 97 MET A N 1
ATOM 811 C CA . MET A 1 97 ? 2.147 2.343 -12.999 1.00 97.19 97 MET A CA 1
ATOM 812 C C . MET A 1 97 ? 0.894 2.978 -13.630 1.00 97.19 97 MET A C 1
ATOM 814 O O . MET A 1 97 ? 0.867 4.199 -13.830 1.00 97.19 97 MET A O 1
ATOM 818 N N . PRO A 1 98 ? -0.164 2.199 -13.921 1.00 96.44 98 PRO A N 1
ATOM 819 C CA . PRO A 1 98 ? -1.460 2.750 -14.303 1.00 96.44 98 PRO A CA 1
ATOM 820 C C . PRO A 1 98 ? -2.003 3.724 -13.234 1.00 96.44 98 PRO A C 1
ATOM 822 O O . PRO A 1 98 ? -1.944 3.394 -12.052 1.00 96.44 98 PRO A O 1
ATOM 825 N N . PRO A 1 99 ? -2.582 4.887 -13.601 1.00 92.44 99 PRO A N 1
ATOM 826 C CA . PRO A 1 99 ? -2.943 5.935 -12.632 1.00 92.44 99 PRO A CA 1
ATOM 827 C C . PRO A 1 99 ? -4.001 5.604 -11.563 1.00 92.44 99 PRO A C 1
ATOM 829 O O . PRO A 1 99 ? -4.216 6.438 -10.687 1.00 92.44 99 PRO A O 1
ATOM 832 N N . SER A 1 100 ? -4.725 4.486 -11.682 1.00 94.81 100 SER A N 1
ATOM 833 C CA . SER A 1 100 ? -5.714 4.018 -10.692 1.00 94.81 100 SER A CA 1
ATOM 834 C C . SER A 1 100 ? -5.277 2.753 -9.958 1.00 94.81 100 SER A C 1
ATOM 836 O O . SER A 1 100 ? -6.048 2.193 -9.188 1.00 94.81 100 SER A O 1
ATOM 838 N N . TYR A 1 101 ? -4.065 2.257 -10.209 1.00 97.75 101 TYR A N 1
ATOM 839 C CA . TYR A 1 101 ? -3.653 0.947 -9.718 1.00 97.75 101 TYR A CA 1
ATOM 840 C C . TYR A 1 101 ? -3.693 0.857 -8.190 1.00 97.75 101 TYR A C 1
ATOM 842 O O . TYR A 1 101 ? -4.144 -0.159 -7.663 1.00 97.75 101 TYR A O 1
ATOM 850 N N . VAL A 1 102 ? -3.254 1.894 -7.465 1.00 98.12 102 VAL A N 1
ATOM 851 C CA . VAL A 1 102 ? -3.259 1.865 -5.993 1.00 98.12 102 VAL A CA 1
ATOM 852 C C . VAL A 1 102 ? -4.692 1.835 -5.481 1.00 98.12 102 VAL A C 1
ATOM 854 O O . VAL A 1 102 ? -5.014 1.009 -4.626 1.00 98.12 102 VAL A O 1
ATOM 857 N N . SER A 1 103 ? -5.560 2.702 -6.011 1.00 97.50 103 SER A N 1
ATOM 858 C CA . SER A 1 103 ? -6.971 2.736 -5.628 1.00 97.50 103 SER A CA 1
ATOM 859 C C . SER A 1 103 ? -7.697 1.434 -5.949 1.00 97.50 103 SER A C 1
ATOM 861 O O . SER A 1 103 ? -8.383 0.906 -5.076 1.00 97.50 103 SER A O 1
ATOM 863 N N . ASP A 1 104 ? -7.493 0.873 -7.136 1.00 97.75 104 ASP A N 1
ATOM 864 C CA . ASP A 1 104 ? -8.083 -0.404 -7.537 1.00 97.75 104 ASP A CA 1
ATOM 865 C C . ASP A 1 104 ? -7.580 -1.557 -6.649 1.00 97.75 104 ASP A C 1
ATOM 867 O O . ASP A 1 104 ? -8.372 -2.396 -6.216 1.00 97.75 104 ASP A O 1
ATOM 871 N N . SER A 1 105 ? -6.289 -1.561 -6.296 1.00 97.88 105 SER A N 1
ATOM 872 C CA . SER A 1 105 ? -5.672 -2.598 -5.454 1.00 97.88 105 SER A CA 1
ATOM 873 C C . SER A 1 105 ? -6.233 -2.616 -4.032 1.00 97.88 105 SER A C 1
ATOM 875 O O . SER A 1 105 ? -6.458 -3.680 -3.464 1.00 97.88 105 SER A O 1
ATOM 877 N N . MET A 1 106 ? -6.498 -1.452 -3.434 1.00 97.56 106 MET A N 1
ATOM 878 C CA . MET A 1 106 ? -7.052 -1.404 -2.076 1.00 97.56 106 MET A CA 1
ATOM 879 C C . MET A 1 106 ? -8.578 -1.548 -2.015 1.00 97.56 106 MET A C 1
ATOM 881 O O . MET A 1 106 ? -9.127 -1.733 -0.925 1.00 97.56 106 MET A O 1
ATOM 885 N N . ALA A 1 107 ? -9.274 -1.448 -3.152 1.00 98.00 107 ALA A N 1
ATOM 886 C CA . ALA A 1 107 ? -10.724 -1.284 -3.200 1.00 98.00 107 ALA A CA 1
ATOM 887 C C . ALA A 1 107 ? -11.483 -2.410 -2.488 1.00 98.00 107 ALA A C 1
ATOM 889 O O . ALA A 1 107 ? -12.421 -2.121 -1.744 1.00 98.00 107 ALA A O 1
ATOM 890 N N . THR A 1 108 ? -11.085 -3.671 -2.676 1.00 98.12 108 THR A N 1
ATOM 891 C CA . THR A 1 108 ? -11.744 -4.823 -2.035 1.00 98.12 108 THR A CA 1
ATOM 892 C C . THR A 1 108 ? -11.636 -4.736 -0.515 1.00 98.12 108 THR A C 1
ATOM 894 O O . THR A 1 108 ? -12.650 -4.696 0.184 1.00 98.12 108 THR A O 1
ATOM 897 N N . VAL A 1 109 ? -10.411 -4.622 0.008 1.00 98.44 109 VAL A N 1
ATOM 898 C CA . VAL A 1 109 ? -10.161 -4.612 1.457 1.00 98.44 109 VAL A CA 1
ATOM 899 C C . VAL A 1 109 ? -10.794 -3.381 2.119 1.00 98.44 109 VAL A C 1
ATOM 901 O O . VAL A 1 109 ? -11.396 -3.465 3.194 1.00 98.44 109 VAL A O 1
ATOM 904 N N . TYR A 1 110 ? -10.727 -2.226 1.455 1.00 98.62 110 TYR A N 1
ATOM 905 C CA . TYR A 1 110 ? -11.370 -1.015 1.943 1.00 98.62 110 TYR A CA 1
ATOM 906 C C . TYR A 1 110 ? -12.897 -1.152 1.984 1.00 98.62 110 TYR A C 1
ATOM 908 O O . TYR A 1 110 ? -13.513 -0.901 3.022 1.00 98.62 110 TYR A O 1
ATOM 916 N N . ASN A 1 111 ? -13.526 -1.531 0.867 1.00 98.50 111 ASN A N 1
ATOM 917 C CA . ASN A 1 111 ? -14.982 -1.506 0.755 1.00 98.50 111 ASN A CA 1
ATOM 918 C C . ASN A 1 111 ? -15.652 -2.595 1.589 1.00 98.50 111 ASN A C 1
ATOM 920 O O . ASN A 1 111 ? -16.700 -2.323 2.166 1.00 98.50 111 ASN A O 1
ATOM 924 N N . GLU A 1 112 ? -15.064 -3.787 1.683 1.00 98.25 112 GLU A N 1
ATOM 925 C CA . GLU A 1 112 ? -15.699 -4.930 2.346 1.00 98.25 112 GLU A CA 1
ATOM 926 C C . GLU A 1 112 ? -15.419 -5.005 3.850 1.00 98.25 112 GLU A C 1
ATOM 928 O O . GLU A 1 112 ? -16.225 -5.576 4.584 1.00 98.25 112 GLU A O 1
ATOM 933 N N . TYR A 1 113 ? -14.335 -4.388 4.337 1.00 98.50 113 TYR A N 1
ATOM 934 C CA . TYR A 1 113 ? -13.970 -4.453 5.758 1.00 98.50 113 TYR A CA 1
ATOM 935 C C . TYR A 1 113 ? -13.910 -3.076 6.401 1.00 98.50 113 TYR A C 1
ATOM 937 O O . TYR A 1 113 ? -14.646 -2.813 7.353 1.00 98.50 113 TYR A O 1
ATOM 945 N N . ALA A 1 114 ? -13.069 -2.172 5.895 1.00 98.56 114 ALA A N 1
ATOM 946 C CA . ALA A 1 114 ? -12.887 -0.869 6.534 1.00 98.56 114 ALA A CA 1
ATOM 947 C C . ALA A 1 114 ? -14.188 -0.054 6.514 1.00 98.56 114 ALA A C 1
ATOM 949 O O . ALA A 1 114 ? -14.666 0.401 7.553 1.00 98.56 114 ALA A O 1
ATOM 950 N N . LYS A 1 115 ? -14.818 0.050 5.342 1.00 98.38 115 LYS A N 1
ATOM 951 C CA . LYS A 1 115 ? -16.071 0.779 5.138 1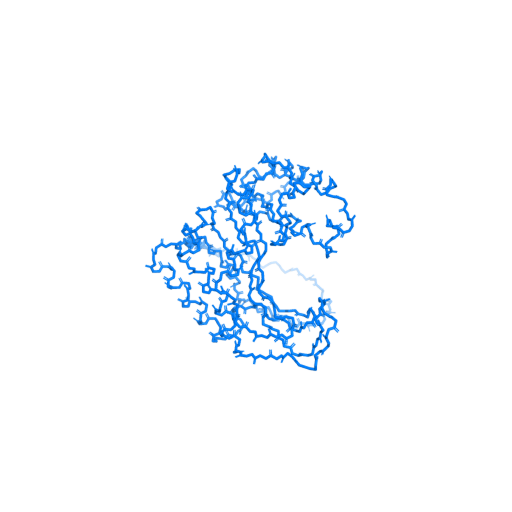.00 98.38 115 LYS A CA 1
ATOM 952 C C . LYS A 1 115 ? -17.268 0.070 5.769 1.00 98.38 115 LYS A C 1
ATOM 954 O O . LYS A 1 115 ? -18.062 0.728 6.434 1.00 98.38 115 LYS A O 1
ATOM 959 N N . VAL A 1 116 ? -17.405 -1.249 5.617 1.00 98.25 116 VAL A N 1
ATOM 960 C CA . VAL A 1 116 ? -18.526 -2.006 6.215 1.00 98.25 116 VAL A CA 1
ATOM 961 C C . VAL A 1 116 ? -18.511 -1.920 7.740 1.00 98.25 116 VAL A C 1
ATOM 963 O O . VAL A 1 116 ? -19.548 -1.664 8.348 1.00 98.25 116 VAL A O 1
ATOM 966 N N . TYR A 1 117 ? -17.343 -2.080 8.365 1.00 98.25 117 TYR A N 1
ATOM 967 C CA . TYR A 1 117 ? -17.216 -2.093 9.825 1.00 98.25 117 TYR A CA 1
ATOM 968 C C . TYR A 1 117 ? -16.798 -0.745 10.426 1.00 98.25 117 TYR A C 1
ATOM 970 O O . TYR A 1 117 ? -16.537 -0.679 11.628 1.00 98.25 117 TYR A O 1
ATOM 978 N N . GLN A 1 118 ? -16.744 0.316 9.610 1.00 98.19 118 GLN A N 1
ATOM 979 C CA . GLN A 1 118 ? -16.366 1.679 10.008 1.00 98.19 118 GLN A CA 1
ATOM 980 C C . GLN A 1 118 ? -15.036 1.721 10.784 1.00 98.19 118 GLN A C 1
ATOM 982 O O . GLN A 1 118 ? -14.912 2.364 11.828 1.00 98.19 118 GLN A O 1
ATOM 987 N N . LYS A 1 119 ? -14.036 0.991 10.283 1.00 98.25 119 LYS A N 1
ATOM 988 C CA . LYS A 1 119 ? -12.686 0.928 10.855 1.00 98.25 119 LYS A CA 1
ATOM 989 C C . LYS A 1 119 ? -11.753 1.889 10.113 1.00 98.25 119 LYS A C 1
ATOM 991 O O . LYS A 1 119 ? -11.859 1.996 8.892 1.00 98.25 119 LYS A O 1
ATOM 996 N N . PRO A 1 120 ? -10.804 2.540 10.809 1.00 98.12 120 PRO A N 1
ATOM 997 C CA . PRO A 1 120 ? -9.670 3.182 10.156 1.00 98.12 120 PRO A CA 1
ATOM 998 C C . PRO A 1 120 ? -8.978 2.251 9.161 1.00 98.12 120 PRO A C 1
ATOM 1000 O O . PRO A 1 120 ? -8.908 1.041 9.394 1.00 98.12 120 PRO A O 1
ATOM 1003 N N . PHE A 1 121 ? -8.444 2.829 8.091 1.00 98.38 121 PHE A N 1
ATOM 1004 C CA . PHE A 1 121 ? -7.758 2.123 7.021 1.00 98.38 121 PHE A CA 1
ATOM 1005 C C . PHE A 1 121 ? -6.318 2.614 6.858 1.00 98.38 121 PHE A C 1
ATOM 1007 O O . PHE A 1 121 ? -6.054 3.810 6.979 1.00 98.38 121 PHE A O 1
ATOM 1014 N N . VAL A 1 122 ? -5.380 1.715 6.565 1.00 97.94 122 VAL A N 1
ATOM 1015 C CA . VAL A 1 122 ? -3.983 2.065 6.265 1.00 97.94 122 VAL A CA 1
ATOM 1016 C C . VAL A 1 122 ? -3.438 1.238 5.104 1.00 97.94 122 VAL A C 1
ATOM 1018 O O . VAL A 1 122 ? -3.728 0.049 4.989 1.00 97.94 122 VAL A O 1
ATOM 1021 N N . ILE A 1 123 ? -2.576 1.826 4.281 1.00 98.00 123 ILE A N 1
ATOM 1022 C CA . ILE A 1 123 ? -1.728 1.041 3.379 1.00 98.00 123 ILE A CA 1
ATOM 1023 C C . ILE A 1 123 ? -0.545 0.560 4.222 1.00 98.00 123 ILE A C 1
ATOM 1025 O O . ILE A 1 123 ? 0.311 1.360 4.585 1.00 98.00 123 ILE A O 1
ATOM 1029 N N . SER A 1 124 ? -0.569 -0.708 4.635 1.00 97.38 124 SER A N 1
ATOM 1030 C CA . SER A 1 124 ? 0.309 -1.255 5.686 1.00 97.38 124 SER A CA 1
ATOM 1031 C C . SER A 1 124 ? 1.749 -1.431 5.248 1.00 97.38 124 SER A C 1
ATOM 1033 O O . SER A 1 124 ? 2.645 -1.306 6.074 1.00 97.38 124 SER A O 1
ATOM 1035 N N . GLU A 1 125 ? 1.947 -1.705 3.965 1.00 96.06 125 GLU A N 1
ATOM 1036 C CA . GLU A 1 125 ? 3.247 -1.756 3.318 1.00 96.06 125 GLU A CA 1
ATOM 1037 C C . GLU A 1 125 ? 3.053 -1.290 1.877 1.00 96.06 125 GLU A C 1
ATOM 1039 O O . GLU A 1 125 ? 2.119 -1.726 1.199 1.00 96.06 125 GLU A O 1
ATOM 1044 N N . CYS A 1 126 ? 3.886 -0.368 1.407 1.00 97.88 126 CYS A N 1
ATOM 1045 C CA . CYS A 1 126 ? 3.827 0.051 0.017 1.00 97.88 126 CYS A CA 1
ATOM 1046 C C . CYS A 1 126 ? 5.124 0.627 -0.519 1.00 97.88 126 CYS A C 1
ATOM 1048 O O . CYS A 1 126 ? 5.821 1.365 0.178 1.00 97.88 126 CYS A O 1
ATOM 1050 N N . SER A 1 127 ? 5.395 0.337 -1.790 1.00 98.12 127 SER A N 1
ATOM 1051 C CA . SER A 1 127 ? 6.361 1.059 -2.615 1.00 98.12 127 SER A CA 1
ATOM 1052 C C . SER A 1 127 ? 6.238 0.642 -4.090 1.00 98.12 127 SER A C 1
ATOM 1054 O O . SER A 1 127 ? 5.562 -0.330 -4.438 1.00 98.12 127 SER A O 1
ATOM 1056 N N . ALA A 1 128 ? 6.942 1.360 -4.960 1.00 98.00 128 ALA A N 1
ATOM 1057 C CA . ALA A 1 128 ? 7.253 0.924 -6.313 1.00 98.00 128 ALA A CA 1
ATOM 1058 C C . ALA A 1 128 ? 8.625 0.242 -6.335 1.00 98.00 128 ALA A C 1
ATOM 1060 O O . ALA A 1 128 ? 9.639 0.843 -5.977 1.00 98.00 128 ALA A O 1
ATOM 1061 N N . ALA A 1 129 ? 8.628 -1.010 -6.776 1.00 97.62 129 ALA A N 1
ATOM 1062 C CA . ALA A 1 129 ? 9.756 -1.924 -6.778 1.00 97.62 129 ALA A CA 1
ATOM 1063 C C . ALA A 1 129 ? 10.606 -1.743 -8.045 1.00 97.62 129 ALA A C 1
ATOM 1065 O O . ALA A 1 129 ? 10.317 -2.350 -9.074 1.00 97.62 129 ALA A O 1
ATOM 1066 N N . TRP A 1 130 ? 11.617 -0.873 -8.015 1.00 98.50 130 TRP A N 1
ATOM 1067 C CA . TRP A 1 130 ? 12.491 -0.704 -9.176 1.00 98.50 130 TRP A CA 1
ATOM 1068 C C . TRP A 1 130 ? 13.394 -1.930 -9.334 1.00 98.50 130 TRP A C 1
ATOM 1070 O O . TRP A 1 130 ? 14.251 -2.193 -8.490 1.00 98.50 130 TRP A O 1
ATOM 1080 N N . GLU A 1 131 ? 13.203 -2.681 -10.414 1.00 98.50 131 GLU A N 1
ATOM 1081 C CA . GLU A 1 131 ? 13.922 -3.931 -10.656 1.00 98.50 131 GLU A CA 1
ATOM 1082 C C . GLU A 1 131 ? 15.166 -3.699 -11.525 1.00 98.50 131 GLU A C 1
ATOM 1084 O O . GLU A 1 131 ? 15.190 -2.848 -12.418 1.00 98.50 131 GLU A O 1
ATOM 1089 N N . SER A 1 132 ? 16.217 -4.486 -11.303 1.00 97.88 132 SER A N 1
ATOM 1090 C CA . SER A 1 132 ? 17.446 -4.445 -12.097 1.00 97.88 132 SER A CA 1
ATOM 1091 C C . SER A 1 132 ? 18.139 -5.808 -12.160 1.00 97.88 132 SER A C 1
ATOM 1093 O O . SER A 1 132 ? 17.857 -6.712 -11.372 1.00 97.88 132 SER A O 1
ATOM 1095 N N . GLY A 1 133 ? 19.074 -5.947 -13.103 1.00 97.56 133 GLY A N 1
ATOM 1096 C CA . GLY A 1 133 ? 19.831 -7.182 -13.301 1.00 97.56 133 GLY A CA 1
ATOM 1097 C C . GLY A 1 133 ? 19.032 -8.277 -14.009 1.00 97.56 133 GLY A C 1
ATOM 1098 O O . GLY A 1 133 ? 17.979 -8.022 -14.595 1.00 97.56 133 GLY A O 1
ATOM 1099 N N . SER A 1 134 ? 19.574 -9.493 -14.010 1.00 98.06 134 SER A N 1
ATOM 1100 C CA . SER A 1 134 ? 18.890 -10.679 -14.527 1.00 98.06 134 SER A CA 1
ATOM 1101 C C . SER A 1 134 ? 17.855 -11.202 -13.531 1.00 98.06 134 SER A C 1
ATOM 1103 O O . SER A 1 134 ? 17.940 -10.950 -12.330 1.00 98.06 134 SER A O 1
ATOM 1105 N N . GLY A 1 135 ? 16.887 -11.963 -14.033 1.00 97.56 135 GLY A N 1
ATOM 1106 C CA . GLY A 1 135 ? 15.829 -12.529 -13.204 1.00 97.56 135 GLY A CA 1
ATOM 1107 C C . GLY A 1 135 ? 14.812 -13.313 -14.014 1.00 97.56 135 GLY A C 1
ATOM 1108 O O . GLY A 1 135 ? 15.017 -13.572 -15.204 1.00 97.56 135 GLY A O 1
ATOM 1109 N N . SER A 1 136 ? 13.729 -13.735 -13.368 1.00 97.19 136 SER A N 1
ATOM 1110 C CA . SER A 1 136 ? 12.651 -14.484 -14.023 1.00 97.19 136 SER A CA 1
ATOM 1111 C C . SER A 1 136 ? 11.287 -14.024 -13.539 1.00 97.19 136 SER A C 1
ATOM 1113 O O . SER A 1 136 ? 11.082 -13.843 -12.350 1.00 97.19 136 SER A O 1
ATOM 1115 N N . ASN A 1 137 ? 10.332 -13.871 -14.449 1.00 96.88 137 ASN A N 1
ATOM 1116 C CA . ASN A 1 137 ? 8.961 -13.550 -14.084 1.00 96.88 137 ASN A CA 1
ATOM 1117 C C . ASN A 1 137 ? 8.280 -14.805 -13.497 1.00 96.88 137 ASN A C 1
ATOM 1119 O O . ASN A 1 137 ? 8.161 -15.804 -14.211 1.00 96.88 137 ASN A O 1
ATOM 1123 N N . PRO A 1 138 ? 7.810 -14.780 -12.238 1.00 92.69 138 PRO A N 1
ATOM 1124 C CA . PRO A 1 138 ? 7.252 -15.962 -11.583 1.00 92.69 138 PRO A CA 1
ATOM 1125 C C . PRO A 1 138 ? 5.877 -16.352 -12.146 1.00 92.69 138 PRO A C 1
ATOM 1127 O O . PRO A 1 138 ? 5.506 -17.521 -12.105 1.00 92.69 138 PRO A O 1
ATOM 1130 N N . GLY A 1 139 ? 5.134 -15.396 -12.713 1.00 92.06 139 GLY A N 1
ATOM 1131 C CA . GLY A 1 139 ? 3.816 -15.638 -13.298 1.00 92.06 139 GLY A CA 1
ATOM 1132 C C . GLY A 1 139 ? 3.863 -16.257 -14.696 1.00 92.06 139 GLY A C 1
ATOM 1133 O O . GLY A 1 139 ? 2.957 -17.003 -15.061 1.00 92.06 139 GLY A O 1
ATOM 1134 N N . THR A 1 140 ? 4.903 -15.968 -15.486 1.00 95.62 140 THR A N 1
ATOM 1135 C CA . THR A 1 140 ? 5.024 -16.454 -16.877 1.00 95.62 140 THR A CA 1
ATOM 1136 C C . THR A 1 140 ? 6.156 -17.456 -17.095 1.00 95.62 140 THR A C 1
ATOM 1138 O O . THR A 1 140 ? 6.180 -18.135 -18.120 1.00 95.62 140 THR A O 1
ATOM 1141 N N . GLY A 1 141 ? 7.116 -17.540 -16.170 1.00 95.88 141 GLY A N 1
ATOM 1142 C CA . GLY A 1 141 ? 8.346 -18.321 -16.321 1.00 95.88 141 GLY A CA 1
ATOM 1143 C C . GLY A 1 141 ? 9.377 -17.701 -17.273 1.00 95.88 141 GLY A C 1
ATOM 1144 O O . GLY A 1 141 ? 10.411 -18.314 -17.534 1.00 95.88 141 GLY A O 1
ATOM 1145 N N . GLN A 1 142 ? 9.126 -16.503 -17.813 1.00 97.00 142 GLN A N 1
ATOM 1146 C CA . GLN A 1 142 ? 10.055 -15.826 -18.719 1.00 97.00 142 GLN A CA 1
ATOM 1147 C C . GLN A 1 142 ? 11.346 -15.433 -17.992 1.00 97.00 142 GLN A C 1
ATOM 1149 O O . GLN A 1 142 ? 11.303 -14.765 -16.963 1.00 97.00 142 GLN A O 1
ATOM 1154 N N . THR A 1 143 ? 12.496 -15.775 -18.571 1.00 97.81 143 THR A N 1
ATOM 1155 C CA . THR A 1 143 ? 13.822 -15.388 -18.067 1.00 97.81 143 THR A CA 1
ATOM 1156 C C . THR A 1 143 ? 14.341 -14.130 -18.760 1.00 97.81 143 THR A C 1
ATOM 1158 O O . THR A 1 143 ? 14.181 -13.975 -19.972 1.00 97.81 143 THR A O 1
ATOM 1161 N N . PHE A 1 144 ? 15.054 -13.285 -18.021 1.00 97.94 144 PHE A N 1
ATOM 1162 C CA . PHE A 1 144 ? 15.625 -12.032 -18.504 1.00 97.94 144 PHE A CA 1
ATOM 1163 C C . PHE A 1 144 ? 17.127 -11.992 -18.228 1.00 97.94 144 PHE A C 1
ATOM 1165 O O . PHE A 1 144 ? 17.566 -12.220 -17.101 1.00 97.94 144 PHE A O 1
ATOM 1172 N N . ALA A 1 145 ? 17.920 -11.640 -19.243 1.00 97.69 145 ALA A N 1
ATOM 1173 C CA . ALA A 1 145 ? 19.337 -11.323 -19.047 1.00 97.69 145 ALA A CA 1
ATOM 1174 C C . ALA A 1 145 ? 19.525 -9.974 -18.327 1.00 97.69 145 ALA A C 1
ATOM 1176 O O . ALA A 1 145 ? 20.493 -9.787 -17.598 1.00 97.69 145 ALA A O 1
ATOM 1177 N N . SER A 1 146 ? 18.586 -9.048 -18.529 1.00 97.81 146 SER A N 1
ATOM 1178 C CA . SER A 1 146 ? 18.463 -7.784 -17.808 1.00 97.81 146 SER A CA 1
ATOM 1179 C C . SER A 1 146 ? 17.005 -7.332 -17.839 1.00 97.81 146 SER A C 1
ATOM 1181 O O . SER A 1 146 ? 16.306 -7.589 -18.824 1.00 97.81 146 SER A O 1
ATOM 1183 N N . VAL A 1 147 ? 16.567 -6.619 -16.802 1.00 98.06 147 VAL A N 1
ATOM 1184 C CA . VAL A 1 147 ? 15.296 -5.881 -16.794 1.00 98.06 147 VAL A CA 1
ATOM 1185 C C . VAL A 1 147 ? 15.231 -4.916 -17.980 1.00 98.06 147 VAL A C 1
ATOM 1187 O O . VAL A 1 147 ? 16.233 -4.295 -18.350 1.00 98.06 147 VAL A O 1
ATOM 1190 N N . THR A 1 148 ? 14.046 -4.801 -18.579 1.00 97.94 148 THR A N 1
ATOM 1191 C CA . THR A 1 148 ? 13.738 -3.831 -19.635 1.00 97.94 148 THR A CA 1
ATOM 1192 C C . THR A 1 148 ? 13.020 -2.631 -19.027 1.00 97.94 148 THR A C 1
ATOM 1194 O O . THR A 1 148 ? 11.968 -2.793 -18.418 1.00 97.94 148 THR A O 1
ATOM 1197 N N . SER A 1 149 ? 13.544 -1.421 -19.213 1.00 98.00 149 SER A N 1
ATOM 1198 C CA . SER A 1 149 ? 12.967 -0.207 -18.619 1.00 98.00 149 SER A CA 1
ATOM 1199 C C . SER A 1 149 ? 12.489 0.761 -19.697 1.00 98.00 149 SER A C 1
ATOM 1201 O O . SER A 1 149 ? 13.283 1.185 -20.536 1.00 98.00 149 SER A O 1
ATOM 1203 N N . SER A 1 150 ? 11.208 1.141 -19.667 1.00 97.81 150 SER A N 1
ATOM 1204 C CA . SER A 1 150 ? 10.662 2.197 -20.537 1.00 97.81 150 SER A CA 1
ATOM 1205 C C . SER A 1 150 ? 10.723 3.588 -19.893 1.00 97.81 150 SER A C 1
ATOM 1207 O O . SER A 1 150 ? 10.404 4.584 -20.539 1.00 97.81 150 SER A O 1
ATOM 1209 N N . ILE A 1 151 ? 11.058 3.648 -18.605 1.00 98.12 151 ILE A N 1
ATOM 1210 C CA . ILE A 1 151 ? 11.156 4.852 -17.782 1.00 98.12 151 ILE A CA 1
ATOM 1211 C C . ILE A 1 151 ? 12.353 4.712 -16.838 1.00 98.12 151 ILE A C 1
ATOM 1213 O O . ILE A 1 151 ? 12.811 3.599 -16.587 1.00 98.12 151 ILE A O 1
ATOM 1217 N N . ASP A 1 152 ? 12.886 5.824 -16.339 1.00 98.25 152 ASP A N 1
ATOM 1218 C CA . ASP A 1 152 ? 13.918 5.809 -15.304 1.00 98.25 152 ASP A CA 1
ATOM 1219 C C . ASP A 1 152 ? 13.327 5.513 -13.912 1.00 98.25 152 ASP A C 1
ATOM 1221 O O . ASP A 1 152 ? 12.109 5.502 -13.713 1.00 98.25 152 ASP A O 1
ATOM 1225 N N . GLN A 1 153 ? 14.198 5.270 -12.928 1.00 98.31 153 GLN A N 1
ATOM 1226 C CA . GLN A 1 153 ? 13.781 4.948 -11.560 1.00 98.31 153 GLN A CA 1
ATOM 1227 C C . GLN A 1 153 ? 12.933 6.062 -10.935 1.00 98.31 153 GLN A C 1
ATOM 1229 O O . GLN A 1 153 ? 11.920 5.786 -10.288 1.00 98.31 153 GLN A O 1
ATOM 1234 N N . VAL A 1 154 ? 13.305 7.323 -11.182 1.00 98.69 154 VAL A N 1
ATOM 1235 C CA . VAL A 1 154 ? 12.561 8.491 -10.697 1.00 98.69 154 VAL A CA 1
ATOM 1236 C C . VAL A 1 154 ? 11.138 8.472 -11.239 1.00 98.69 154 VAL A C 1
ATOM 1238 O O . VAL A 1 154 ? 10.192 8.584 -10.464 1.00 98.69 154 VAL A O 1
ATOM 1241 N N . GLY A 1 155 ? 10.961 8.312 -12.549 1.00 98.50 155 GLY A N 1
ATOM 1242 C CA . GLY A 1 155 ? 9.649 8.275 -13.176 1.00 98.50 155 GLY A CA 1
ATOM 1243 C C . GLY A 1 155 ? 8.826 7.048 -12.777 1.00 98.50 155 GLY A C 1
ATOM 1244 O O . GLY A 1 155 ? 7.624 7.179 -12.535 1.00 98.50 155 GLY A O 1
ATOM 1245 N N . PHE A 1 156 ? 9.463 5.883 -12.628 1.00 98.69 156 PHE A N 1
ATOM 1246 C CA . PHE A 1 156 ? 8.816 4.664 -12.139 1.00 98.69 156 PHE A CA 1
ATOM 1247 C C . PHE A 1 156 ? 8.243 4.866 -10.733 1.00 98.69 156 PHE A C 1
ATOM 1249 O O . PHE A 1 156 ? 7.036 4.731 -10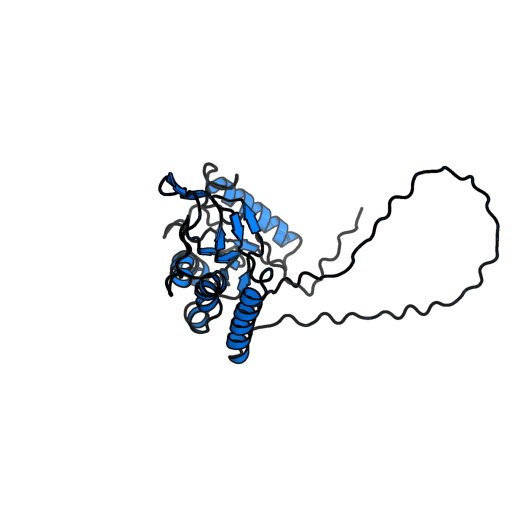.529 1.00 98.69 156 PHE A O 1
ATOM 1256 N N . GLN A 1 157 ? 9.069 5.285 -9.771 1.00 98.56 157 GLN A N 1
ATOM 1257 C CA . GLN A 1 157 ? 8.614 5.486 -8.394 1.00 98.56 157 GLN A CA 1
ATOM 1258 C C . GLN A 1 157 ? 7.672 6.690 -8.269 1.00 98.56 157 GLN A C 1
ATOM 1260 O O . GLN A 1 157 ? 6.716 6.643 -7.494 1.00 98.56 157 GLN A O 1
ATOM 1265 N N . LYS A 1 158 ? 7.852 7.737 -9.085 1.00 98.44 158 LYS A N 1
ATOM 1266 C CA . LYS A 1 158 ? 6.910 8.861 -9.155 1.00 98.44 158 LYS A CA 1
ATOM 1267 C C . LYS A 1 158 ? 5.519 8.412 -9.585 1.00 98.44 158 LYS A C 1
ATOM 1269 O O . LYS A 1 158 ? 4.546 8.930 -9.042 1.00 98.44 158 LYS A O 1
ATOM 1274 N N . SER A 1 159 ? 5.408 7.474 -10.529 1.00 98.19 159 SER A N 1
ATOM 1275 C CA . SER A 1 159 ? 4.104 6.997 -11.010 1.00 98.19 159 SER A CA 1
ATOM 1276 C C . SER A 1 159 ? 3.255 6.392 -9.885 1.00 98.19 159 SER A C 1
ATOM 1278 O O . SER A 1 159 ? 2.062 6.665 -9.818 1.00 98.19 159 SER A O 1
ATOM 1280 N N . PHE A 1 160 ? 3.890 5.692 -8.941 1.00 98.56 160 PHE A N 1
ATOM 1281 C CA . PHE A 1 160 ? 3.250 5.131 -7.752 1.00 98.56 160 PHE A CA 1
ATOM 1282 C C . PHE A 1 160 ? 2.926 6.192 -6.698 1.00 98.56 160 PHE A C 1
ATOM 1284 O O . PHE A 1 160 ? 1.772 6.370 -6.304 1.00 98.56 160 PHE A O 1
ATOM 1291 N N . TRP A 1 161 ? 3.939 6.951 -6.268 1.00 98.31 161 TRP A N 1
ATOM 1292 C CA . TRP A 1 161 ? 3.779 7.905 -5.169 1.00 98.31 161 TRP A CA 1
ATOM 1293 C C . TRP A 1 161 ? 2.864 9.079 -5.513 1.00 98.31 161 TRP A C 1
ATOM 1295 O O . TRP A 1 161 ? 2.267 9.654 -4.608 1.00 98.31 161 TRP A O 1
ATOM 1305 N N . THR A 1 162 ? 2.701 9.407 -6.800 1.00 98.25 162 THR A N 1
ATOM 1306 C CA . THR A 1 162 ? 1.740 10.429 -7.243 1.00 98.25 162 THR A CA 1
ATOM 1307 C C . THR A 1 162 ? 0.307 10.060 -6.861 1.00 98.25 162 THR A C 1
ATOM 1309 O O . THR A 1 162 ? -0.445 10.945 -6.469 1.00 98.25 162 THR A O 1
ATOM 1312 N N . GLU A 1 163 ? -0.089 8.785 -6.954 1.00 98.00 163 GLU A N 1
ATOM 1313 C CA . GLU A 1 163 ? -1.436 8.362 -6.552 1.00 98.00 163 GLU A CA 1
ATOM 1314 C C . GLU A 1 163 ? -1.556 8.312 -5.023 1.00 98.00 163 GLU A C 1
ATOM 1316 O O . GLU A 1 163 ? -2.474 8.921 -4.469 1.00 98.00 163 GLU A O 1
ATOM 1321 N N . VAL A 1 164 ? -0.596 7.665 -4.344 1.00 97.94 164 VAL A N 1
ATOM 1322 C CA . VAL A 1 164 ? -0.574 7.522 -2.873 1.00 97.94 164 VAL A CA 1
ATOM 1323 C C . VAL A 1 164 ? -0.633 8.878 -2.162 1.00 97.94 164 VAL A C 1
ATOM 1325 O O . VAL A 1 164 ? -1.374 9.035 -1.196 1.00 97.94 164 VAL A O 1
ATOM 1328 N N . LEU A 1 165 ? 0.120 9.867 -2.652 1.00 97.19 165 LEU A N 1
ATOM 1329 C CA . LEU A 1 165 ? 0.218 11.211 -2.074 1.00 97.19 165 LEU A CA 1
ATOM 1330 C C . LEU A 1 165 ? -0.713 12.219 -2.773 1.00 97.19 165 LEU A C 1
ATOM 1332 O O . LEU A 1 165 ? -0.369 13.392 -2.916 1.00 97.19 165 LEU A O 1
ATOM 1336 N N . SER A 1 166 ? -1.897 11.785 -3.219 1.00 96.38 166 SER A N 1
ATOM 1337 C CA . SER A 1 166 ? -2.889 12.670 -3.842 1.00 96.38 166 SER A CA 1
ATOM 1338 C C . SER A 1 166 ? -4.094 12.940 -2.946 1.00 96.38 166 SER A C 1
ATOM 1340 O O . SER A 1 166 ? -4.624 12.045 -2.289 1.00 96.38 166 SER A O 1
ATOM 1342 N N . THR A 1 167 ? -4.617 14.168 -3.002 1.00 96.62 167 THR A N 1
ATOM 1343 C CA . THR A 1 167 ? -5.902 14.511 -2.369 1.00 96.62 167 THR A CA 1
ATOM 1344 C C . THR A 1 167 ? -7.048 13.670 -2.924 1.00 96.62 167 THR A C 1
ATOM 1346 O O . THR A 1 167 ? -7.905 13.234 -2.166 1.00 96.62 167 THR A O 1
ATOM 1349 N N . LYS A 1 168 ? -7.017 13.355 -4.227 1.00 96.62 168 LYS A N 1
ATOM 1350 C CA . LYS A 1 168 ? -8.003 12.493 -4.892 1.00 96.62 168 LYS A CA 1
ATOM 1351 C C . LYS A 1 168 ? -8.125 11.125 -4.218 1.00 96.62 168 LYS A C 1
ATOM 1353 O O . LYS A 1 168 ? -9.243 10.630 -4.058 1.00 96.62 168 LYS A O 1
ATOM 1358 N N . LEU A 1 169 ? -6.999 10.511 -3.844 1.00 96.88 169 LEU A N 1
ATOM 1359 C CA . LEU A 1 169 ? -7.007 9.230 -3.146 1.00 96.88 169 LEU A CA 1
ATOM 1360 C C . LEU A 1 169 ? -7.674 9.371 -1.777 1.00 96.88 169 LEU A C 1
ATOM 1362 O O . LEU A 1 169 ? -8.586 8.613 -1.462 1.00 96.88 169 LEU A O 1
ATOM 1366 N N . LEU A 1 170 ? -7.284 10.387 -1.006 1.00 95.94 170 LEU A N 1
ATOM 1367 C CA . LEU A 1 170 ? -7.846 10.644 0.322 1.00 95.94 170 LEU A CA 1
ATOM 1368 C C . LEU A 1 170 ? -9.349 10.944 0.277 1.00 95.94 170 LEU A C 1
ATOM 1370 O O . LEU A 1 170 ? -10.105 10.449 1.107 1.00 95.94 170 LEU A O 1
ATOM 1374 N N . ASP A 1 171 ? -9.799 11.702 -0.722 1.00 96.50 171 ASP A N 1
ATOM 1375 C CA . ASP A 1 171 ? -11.215 12.026 -0.924 1.00 96.50 171 ASP A CA 1
ATOM 1376 C C . ASP A 1 171 ? -12.041 10.788 -1.293 1.00 96.50 171 ASP A C 1
ATOM 1378 O O . ASP A 1 171 ? -13.191 10.649 -0.877 1.00 96.50 171 ASP A O 1
ATOM 1382 N N . SER A 1 172 ? -11.449 9.867 -2.058 1.00 97.00 172 SER A N 1
ATOM 1383 C CA . SER A 1 172 ? -12.106 8.620 -2.471 1.00 97.00 172 SER A CA 1
ATOM 1384 C C . SER A 1 172 ? -12.127 7.574 -1.349 1.00 97.00 172 SER A C 1
ATOM 1386 O O . SER A 1 172 ? -13.023 6.730 -1.307 1.00 97.00 172 SER A O 1
ATOM 1388 N N . TYR A 1 173 ? -11.164 7.648 -0.426 1.00 97.81 173 TYR A N 1
ATOM 1389 C CA . TYR A 1 173 ? -10.948 6.690 0.655 1.00 97.81 173 TYR A CA 1
ATOM 1390 C C . TYR A 1 173 ? -10.876 7.399 2.020 1.00 97.81 173 TYR A C 1
ATOM 1392 O O . TYR A 1 173 ? -9.847 7.341 2.685 1.00 97.81 173 TYR A O 1
ATOM 1400 N N . PRO A 1 174 ? -11.971 8.008 2.519 1.00 97.19 174 PRO A N 1
ATOM 1401 C CA . PRO A 1 174 ? -11.965 8.878 3.709 1.00 97.19 174 PRO A CA 1
ATOM 1402 C C . PRO A 1 174 ? -11.642 8.191 5.049 1.00 97.19 174 PRO A C 1
ATOM 1404 O O . PRO A 1 174 ? -11.617 8.842 6.089 1.00 97.19 174 PRO A O 1
ATOM 1407 N N . LEU A 1 175 ? -11.439 6.868 5.060 1.00 98.06 175 LEU A N 1
ATOM 1408 C CA . LEU A 1 175 ? -10.958 6.146 6.248 1.00 98.06 175 LEU A CA 1
ATOM 1409 C C . LEU A 1 175 ? -9.442 5.905 6.190 1.00 98.06 175 LEU A C 1
ATOM 1411 O O . LEU 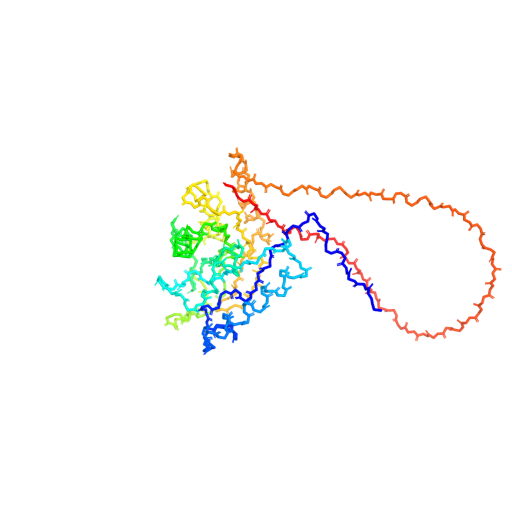A 1 175 ? -8.894 5.411 7.171 1.00 98.06 175 LEU A O 1
ATOM 1415 N N . LEU A 1 176 ? -8.777 6.222 5.071 1.00 97.56 176 LEU A N 1
ATOM 1416 C CA . LEU A 1 176 ? -7.335 6.080 4.894 1.00 97.56 176 LEU A CA 1
ATOM 1417 C C . LEU A 1 176 ? -6.598 7.098 5.768 1.00 97.56 176 LEU A C 1
ATOM 1419 O O . LEU A 1 176 ? -6.722 8.301 5.573 1.00 97.56 176 LEU A O 1
ATOM 1423 N N . GLN A 1 177 ? -5.817 6.595 6.721 1.00 94.06 177 GLN A N 1
ATOM 1424 C CA . GLN A 1 177 ? -5.126 7.407 7.721 1.00 94.06 177 GLN A CA 1
ATOM 1425 C C . GLN A 1 177 ? -3.612 7.407 7.585 1.00 94.06 177 GLN A C 1
ATOM 1427 O O . GLN A 1 177 ? -2.961 8.243 8.198 1.00 94.06 177 GLN A O 1
ATOM 1432 N N . ALA A 1 178 ? -3.025 6.455 6.866 1.00 93.75 178 ALA A N 1
ATOM 1433 C CA . ALA A 1 178 ? -1.579 6.370 6.700 1.00 93.75 178 ALA A CA 1
ATOM 1434 C C . ALA A 1 178 ? -1.213 5.456 5.532 1.00 93.75 178 ALA A C 1
ATOM 1436 O O . ALA A 1 178 ? -1.928 4.496 5.235 1.00 93.75 178 ALA A O 1
ATOM 1437 N N . ALA A 1 179 ? -0.057 5.732 4.938 1.00 95.75 179 ALA A N 1
ATOM 1438 C CA . ALA A 1 179 ? 0.644 4.822 4.048 1.00 95.75 179 ALA A CA 1
ATOM 1439 C C . ALA A 1 179 ? 2.047 4.573 4.612 1.00 95.75 179 ALA A C 1
ATOM 1441 O O . ALA A 1 179 ? 2.781 5.517 4.911 1.00 95.75 179 ALA A O 1
ATOM 1442 N N . TYR A 1 180 ? 2.395 3.306 4.807 1.00 95.94 180 TYR A N 1
ATOM 1443 C CA . TYR A 1 180 ? 3.659 2.882 5.395 1.00 95.94 180 TYR A CA 1
ATOM 1444 C C . TYR A 1 180 ? 4.627 2.480 4.283 1.00 95.94 180 TYR A C 1
ATOM 1446 O O . TYR A 1 180 ? 4.421 1.500 3.570 1.00 95.94 180 TYR A O 1
ATOM 1454 N N . ILE A 1 181 ? 5.686 3.270 4.131 1.00 95.75 181 ILE A N 1
ATOM 1455 C CA . ILE A 1 181 ? 6.713 3.062 3.108 1.00 95.75 181 ILE A CA 1
ATOM 1456 C C . ILE A 1 181 ? 7.482 1.774 3.409 1.00 95.75 181 ILE A C 1
ATOM 1458 O O . ILE A 1 181 ? 7.973 1.588 4.524 1.00 95.75 181 ILE A O 1
ATOM 1462 N N . PHE A 1 182 ? 7.636 0.920 2.400 1.00 97.25 182 PHE A N 1
ATOM 1463 C CA . PHE A 1 182 ? 8.557 -0.208 2.447 1.00 97.25 182 PHE A CA 1
ATOM 1464 C C . PHE A 1 182 ? 9.943 0.234 1.956 1.00 97.25 182 PHE A C 1
ATOM 1466 O O . PHE A 1 182 ? 10.173 0.376 0.757 1.00 97.25 182 PHE A O 1
ATOM 1473 N N . GLU A 1 183 ? 10.855 0.486 2.894 1.00 96.94 183 GLU A N 1
ATOM 1474 C CA . GLU A 1 183 ? 12.163 1.099 2.637 1.00 96.94 183 GLU A CA 1
ATOM 1475 C C . GLU A 1 183 ? 13.293 0.062 2.729 1.00 96.94 183 GLU A C 1
ATOM 1477 O O . GLU A 1 183 ? 14.083 0.058 3.673 1.00 96.94 183 GLU A O 1
ATOM 1482 N N . ASP A 1 184 ? 13.361 -0.835 1.746 1.00 97.88 184 ASP A N 1
ATOM 1483 C CA . ASP A 1 184 ? 14.392 -1.876 1.671 1.00 97.88 184 ASP A CA 1
ATOM 1484 C C . ASP A 1 184 ? 14.837 -2.135 0.223 1.00 97.88 184 ASP A C 1
ATOM 1486 O O . ASP A 1 184 ? 14.123 -1.824 -0.731 1.00 97.88 184 ASP A O 1
ATOM 1490 N N . ALA A 1 185 ? 16.028 -2.701 0.049 1.00 97.38 185 ALA A N 1
ATOM 1491 C CA . ALA A 1 185 ? 16.466 -3.254 -1.226 1.00 97.38 185 ALA A CA 1
ATOM 1492 C C . ALA A 1 185 ? 16.977 -4.669 -1.011 1.00 97.38 185 ALA A C 1
ATOM 1494 O O . ALA A 1 185 ? 17.856 -4.912 -0.182 1.00 97.38 185 ALA A O 1
ATOM 1495 N N . LYS A 1 186 ? 16.436 -5.602 -1.786 1.00 97.19 186 LYS A N 1
ATOM 1496 C CA . LYS A 1 186 ? 16.720 -7.023 -1.622 1.00 97.19 186 LYS A CA 1
ATOM 1497 C C . LYS A 1 186 ? 16.709 -7.749 -2.954 1.00 97.19 186 LYS A C 1
ATOM 1499 O O . LYS A 1 186 ? 16.116 -7.309 -3.938 1.00 97.19 186 LYS A O 1
ATOM 1504 N N . GLN A 1 187 ? 17.369 -8.900 -2.951 1.00 97.19 187 GLN A N 1
ATOM 1505 C CA . GLN A 1 187 ? 17.220 -9.871 -4.018 1.00 97.19 187 GLN A CA 1
ATOM 1506 C C . GLN A 1 187 ? 15.855 -10.550 -3.874 1.00 97.19 187 GLN A C 1
ATOM 1508 O O . GLN A 1 187 ? 15.592 -11.189 -2.856 1.00 97.19 187 GLN A O 1
ATOM 1513 N N . GLU A 1 188 ? 15.023 -10.431 -4.902 1.00 94.38 188 GLU A N 1
ATOM 1514 C CA . GLU A 1 188 ? 13.811 -11.231 -5.095 1.00 94.38 188 GLU A CA 1
ATOM 1515 C C . GLU A 1 188 ? 13.949 -12.003 -6.416 1.00 94.38 188 GLU A C 1
ATOM 1517 O O . GLU A 1 188 ? 15.015 -12.562 -6.694 1.00 94.38 188 GLU A O 1
ATOM 1522 N N . GLU A 1 189 ? 12.921 -12.012 -7.264 1.00 96.31 189 GLU A N 1
ATOM 1523 C CA . GLU A 1 189 ? 13.021 -12.527 -8.630 1.00 96.31 189 GLU A CA 1
ATOM 1524 C C . GLU A 1 189 ? 14.014 -11.723 -9.480 1.00 96.31 189 GLU A C 1
ATOM 1526 O O . GLU A 1 189 ? 14.641 -12.267 -10.390 1.00 96.31 189 GLU A O 1
ATOM 1531 N N . PHE A 1 190 ? 14.179 -10.446 -9.128 1.00 97.94 190 PHE A N 1
ATOM 1532 C CA . PHE A 1 190 ? 15.172 -9.497 -9.625 1.00 97.94 190 PHE A CA 1
ATOM 1533 C C . PHE A 1 190 ? 15.829 -8.785 -8.433 1.00 97.94 190 PHE A C 1
ATOM 1535 O O . PHE A 1 190 ? 15.291 -8.796 -7.318 1.00 97.94 190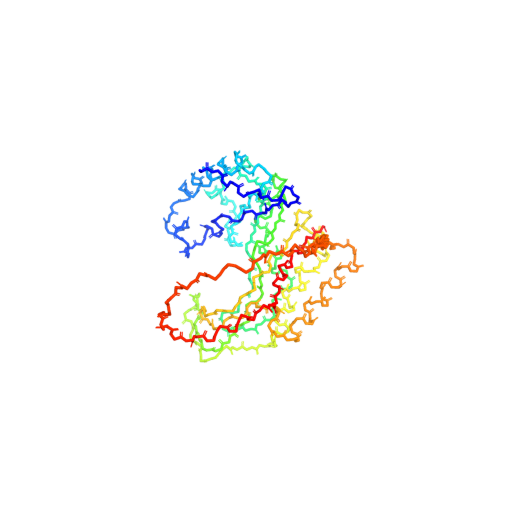 PHE A O 1
ATOM 1542 N N . TRP A 1 191 ? 16.978 -8.130 -8.641 1.00 98.25 191 TRP A N 1
ATOM 1543 C CA . TRP A 1 191 ? 17.462 -7.187 -7.630 1.00 98.25 191 TRP A CA 1
ATOM 1544 C C . TRP A 1 191 ? 16.514 -5.991 -7.592 1.00 98.25 191 TRP A C 1
ATOM 1546 O O . TRP A 1 191 ? 16.375 -5.284 -8.593 1.00 98.25 191 TRP A O 1
ATOM 1556 N N . THR A 1 192 ? 15.862 -5.786 -6.450 1.00 98.44 192 THR A N 1
ATOM 1557 C CA . THR A 1 192 ? 14.706 -4.899 -6.341 1.00 98.44 192 THR A CA 1
ATOM 1558 C C . THR A 1 192 ? 14.960 -3.812 -5.307 1.00 98.44 192 THR A C 1
ATOM 1560 O O . THR A 1 192 ? 15.246 -4.106 -4.145 1.00 98.44 192 THR A O 1
ATOM 1563 N N . ASP A 1 193 ? 14.851 -2.553 -5.731 1.00 98.38 193 ASP A N 1
ATOM 1564 C CA . ASP A 1 193 ? 15.002 -1.378 -4.878 1.00 98.38 193 ASP A CA 1
ATOM 1565 C C . ASP A 1 193 ? 13.642 -0.715 -4.627 1.00 98.38 193 ASP A C 1
ATOM 1567 O O . ASP A 1 193 ? 13.057 -0.095 -5.518 1.00 98.38 193 ASP A O 1
ATOM 1571 N N . PHE A 1 194 ? 13.134 -0.845 -3.401 1.00 98.50 194 PHE A N 1
ATOM 1572 C CA . PHE A 1 194 ? 11.892 -0.202 -2.968 1.00 98.50 194 PHE A CA 1
ATOM 1573 C C . PHE A 1 194 ? 12.141 1.173 -2.339 1.00 98.50 194 PHE A C 1
ATOM 1575 O O . PHE A 1 194 ? 11.190 1.895 -2.040 1.00 98.50 194 PHE A O 1
ATOM 1582 N N . ARG A 1 195 ? 13.404 1.544 -2.113 1.00 98.44 195 ARG A N 1
ATOM 1583 C CA . ARG A 1 195 ? 13.757 2.704 -1.298 1.00 98.44 195 ARG A CA 1
ATOM 1584 C C . ARG A 1 195 ? 13.470 4.004 -2.026 1.00 98.44 195 ARG A C 1
ATOM 1586 O O . ARG A 1 195 ? 13.790 4.152 -3.206 1.00 98.44 195 ARG A O 1
ATOM 1593 N N . VAL A 1 196 ? 12.948 4.981 -1.293 1.00 97.81 196 VAL A N 1
ATOM 1594 C CA . VAL A 1 196 ? 12.838 6.372 -1.757 1.00 97.81 196 VAL A CA 1
ATOM 1595 C C . VAL A 1 196 ? 13.976 7.254 -1.246 1.00 97.81 196 VAL A C 1
ATOM 1597 O O . VAL A 1 196 ? 14.150 8.367 -1.733 1.00 97.81 196 VAL A O 1
ATOM 1600 N N . THR A 1 197 ? 14.765 6.788 -0.273 1.00 96.06 197 THR A N 1
ATOM 1601 C CA . THR A 1 197 ? 15.830 7.587 0.361 1.00 96.06 197 THR A CA 1
ATOM 1602 C C . THR A 1 197 ? 17.231 7.329 -0.190 1.00 96.06 197 THR A C 1
ATOM 1604 O O . THR A 1 197 ? 18.121 8.149 0.042 1.00 96.06 197 THR A O 1
ATOM 1607 N N . ASN A 1 198 ? 17.436 6.219 -0.907 1.00 96.56 198 ASN A N 1
ATOM 1608 C CA . ASN A 1 198 ? 18.758 5.780 -1.360 1.00 96.56 198 ASN A CA 1
ATOM 1609 C C . ASN A 1 198 ? 19.314 6.619 -2.524 1.00 96.56 198 ASN A C 1
ATOM 1611 O O . ASN A 1 198 ? 20.480 7.011 -2.492 1.00 96.56 198 ASN A O 1
ATOM 1615 N N . ASP A 1 199 ? 18.495 6.905 -3.540 1.00 97.62 199 ASP A N 1
ATOM 1616 C CA . ASP A 1 199 ? 18.873 7.772 -4.660 1.00 97.62 199 ASP A CA 1
ATOM 1617 C C . ASP A 1 199 ? 18.448 9.227 -4.399 1.00 97.62 199 ASP A C 1
ATOM 1619 O O . ASP A 1 199 ? 17.354 9.501 -3.901 1.00 97.62 199 ASP A O 1
ATOM 1623 N N . THR A 1 200 ? 19.313 10.187 -4.740 1.00 98.44 200 THR A N 1
ATOM 1624 C CA . THR A 1 200 ? 19.055 11.605 -4.436 1.00 98.44 200 THR A CA 1
ATOM 1625 C C . THR A 1 200 ? 17.921 12.174 -5.287 1.00 98.44 200 THR A C 1
ATOM 1627 O O . THR A 1 200 ? 17.104 12.932 -4.768 1.00 98.44 200 THR A O 1
ATOM 1630 N N . ALA A 1 201 ? 17.830 11.803 -6.567 1.00 98.62 201 ALA A N 1
ATOM 1631 C CA . ALA A 1 201 ? 16.785 12.303 -7.455 1.00 98.62 201 ALA A CA 1
ATOM 1632 C C . ALA A 1 201 ? 15.415 11.710 -7.090 1.00 98.62 201 ALA A C 1
ATOM 1634 O O . ALA A 1 201 ? 14.422 12.441 -7.052 1.00 98.62 201 ALA A O 1
ATOM 1635 N N . VAL A 1 202 ? 15.369 10.422 -6.732 1.00 98.62 202 VAL A N 1
ATOM 1636 C CA . VAL A 1 202 ? 14.167 9.769 -6.187 1.00 98.62 202 VAL A CA 1
ATOM 1637 C C . VAL A 1 202 ? 13.721 10.452 -4.899 1.00 98.62 202 VAL A C 1
ATOM 1639 O O . VAL A 1 202 ? 12.554 10.830 -4.779 1.00 98.62 202 VAL A O 1
ATOM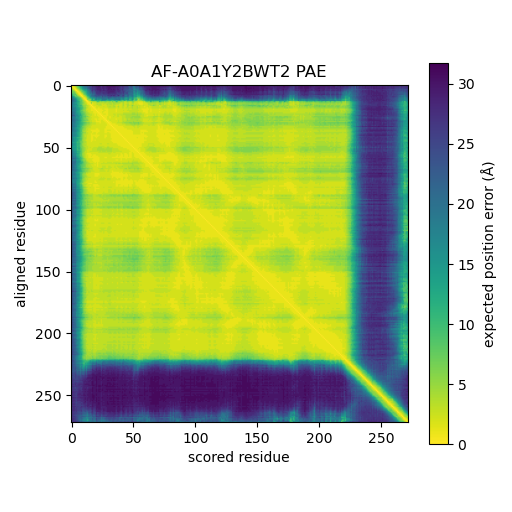 1642 N N . ARG A 1 203 ? 14.643 10.678 -3.956 1.00 98.50 203 ARG A N 1
ATOM 1643 C CA . ARG A 1 203 ? 14.327 11.334 -2.683 1.00 98.50 203 ARG A CA 1
ATOM 1644 C C . ARG A 1 203 ? 13.780 12.739 -2.894 1.00 98.50 203 ARG A C 1
ATOM 1646 O O . ARG A 1 203 ? 12.778 13.098 -2.283 1.00 98.50 203 ARG A O 1
ATOM 1653 N N . THR A 1 204 ? 14.415 13.538 -3.752 1.00 98.75 204 THR A N 1
ATOM 1654 C CA . THR A 1 204 ? 13.942 14.890 -4.077 1.00 98.75 204 THR A CA 1
ATOM 1655 C C . THR A 1 204 ? 12.547 14.860 -4.697 1.00 98.75 204 THR A C 1
ATOM 1657 O O . THR A 1 204 ? 11.697 15.658 -4.309 1.00 98.75 204 THR A O 1
ATOM 1660 N N . MET A 1 205 ? 12.281 13.923 -5.612 1.00 98.50 205 MET A N 1
ATOM 1661 C CA . MET A 1 205 ? 10.952 13.734 -6.196 1.00 98.50 205 MET A CA 1
ATOM 1662 C C . MET A 1 205 ? 9.910 13.386 -5.126 1.00 98.50 205 MET A C 1
ATOM 1664 O O . MET A 1 205 ? 8.861 14.027 -5.069 1.00 98.50 205 MET A O 1
ATOM 1668 N N . PHE A 1 206 ? 10.213 12.420 -4.257 1.00 98.56 206 PHE A N 1
ATOM 1669 C CA . PHE A 1 206 ? 9.306 11.964 -3.207 1.00 98.56 206 PHE A CA 1
ATOM 1670 C C . PHE A 1 206 ? 8.986 13.078 -2.199 1.00 98.56 206 PHE A C 1
ATOM 1672 O O . PHE A 1 206 ? 7.819 13.320 -1.894 1.00 98.56 206 PHE A O 1
ATOM 1679 N N . MET A 1 207 ? 10.004 13.820 -1.748 1.00 98.25 207 MET A N 1
ATOM 1680 C CA . MET A 1 207 ? 9.810 14.976 -0.867 1.00 98.25 207 MET A CA 1
ATOM 1681 C C . MET A 1 207 ? 8.958 16.064 -1.529 1.00 98.25 207 MET A C 1
ATOM 1683 O O . MET A 1 207 ? 8.080 16.614 -0.880 1.00 98.25 207 MET A O 1
ATOM 1687 N N . GLY A 1 208 ? 9.133 16.319 -2.830 1.00 98.44 208 GLY A N 1
ATOM 1688 C CA . GLY A 1 208 ? 8.289 17.275 -3.552 1.00 98.44 208 GLY A CA 1
ATOM 1689 C C . GLY A 1 208 ? 6.807 16.873 -3.603 1.00 98.44 208 GLY A C 1
ATOM 1690 O O . GLY A 1 208 ? 5.933 17.741 -3.553 1.00 98.44 208 GLY A O 1
ATOM 1691 N N . LEU A 1 209 ? 6.500 15.571 -3.669 1.00 98.25 209 LEU A N 1
ATOM 1692 C CA . LEU A 1 209 ? 5.121 15.073 -3.570 1.00 98.25 209 LEU A CA 1
ATOM 1693 C C . LEU A 1 209 ? 4.555 15.252 -2.154 1.00 98.25 209 LEU A C 1
ATOM 1695 O O . LEU A 1 209 ? 3.407 15.670 -2.012 1.00 98.25 209 LEU A O 1
ATOM 1699 N N . ILE A 1 210 ? 5.365 14.997 -1.121 1.00 97.00 210 ILE A N 1
ATOM 1700 C CA . ILE A 1 210 ? 4.996 15.276 0.274 1.00 97.00 210 ILE A CA 1
ATOM 1701 C C . ILE A 1 210 ? 4.684 16.760 0.459 1.00 97.00 210 ILE A C 1
ATOM 1703 O O . ILE A 1 210 ? 3.612 17.080 0.961 1.00 97.00 210 ILE A O 1
ATOM 1707 N N . ASP A 1 211 ? 5.574 17.654 0.022 1.00 97.38 211 ASP A N 1
ATOM 1708 C CA . ASP A 1 211 ? 5.399 19.105 0.154 1.00 97.38 211 ASP A CA 1
ATOM 1709 C C . ASP A 1 211 ? 4.131 19.577 -0.573 1.00 97.38 211 ASP A C 1
ATOM 1711 O O . ASP A 1 211 ? 3.388 20.422 -0.074 1.00 97.38 211 ASP A O 1
ATOM 1715 N N . THR A 1 212 ? 3.843 18.987 -1.740 1.00 97.69 212 THR A N 1
ATOM 1716 C CA . THR A 1 212 ? 2.622 19.271 -2.505 1.00 97.69 212 THR A CA 1
ATOM 1717 C C . THR A 1 212 ? 1.371 18.894 -1.715 1.00 97.69 212 THR A C 1
ATOM 1719 O O . THR A 1 212 ? 0.433 19.687 -1.652 1.00 97.69 212 THR A O 1
ATOM 1722 N N . LEU A 1 213 ? 1.339 17.707 -1.102 1.00 96.31 213 LEU A N 1
ATOM 1723 C CA . LEU A 1 213 ? 0.196 17.270 -0.301 1.00 96.31 213 LEU A CA 1
ATOM 1724 C C . LEU A 1 213 ? 0.093 18.052 1.018 1.00 96.31 213 LEU A C 1
ATOM 1726 O O . LEU A 1 213 ? -1.008 18.429 1.423 1.00 96.31 213 LEU A O 1
ATOM 1730 N N . ASP A 1 214 ? 1.218 18.353 1.664 1.00 96.00 214 ASP A N 1
ATOM 1731 C CA . ASP A 1 214 ? 1.284 19.150 2.892 1.00 96.00 214 ASP A CA 1
ATOM 1732 C C . ASP A 1 214 ? 0.736 20.565 2.684 1.00 96.00 214 ASP A C 1
ATOM 1734 O O . ASP A 1 214 ? -0.092 21.028 3.468 1.00 96.00 214 ASP A O 1
ATOM 1738 N N . ALA A 1 215 ? 1.069 21.201 1.557 1.00 97.06 215 ALA A N 1
ATOM 1739 C CA . ALA A 1 215 ? 0.548 22.515 1.183 1.00 97.06 215 ALA A CA 1
ATOM 1740 C C . ALA A 1 215 ? -0.989 22.560 1.045 1.00 97.06 215 ALA A C 1
ATOM 1742 O O . ALA A 1 215 ? -1.580 23.637 1.113 1.00 97.06 215 ALA A O 1
ATOM 1743 N N . THR A 1 216 ? -1.657 21.410 0.884 1.00 96.12 216 THR A N 1
ATOM 1744 C CA . THR A 1 216 ? -3.131 21.324 0.883 1.00 96.12 216 THR A CA 1
ATOM 1745 C C . THR A 1 216 ? -3.744 21.248 2.286 1.00 96.12 216 THR A C 1
ATOM 1747 O O . THR A 1 216 ? -4.965 21.284 2.426 1.00 96.12 216 THR A O 1
ATOM 1750 N N . GLY A 1 217 ? -2.921 21.123 3.333 1.00 93.44 217 GLY A N 1
ATOM 1751 C CA . GLY A 1 217 ? -3.356 20.942 4.720 1.00 93.44 217 GLY A CA 1
ATOM 1752 C C . GLY A 1 217 ? -3.845 19.527 5.050 1.00 93.44 217 GLY A C 1
ATOM 1753 O O . GLY A 1 217 ? -4.458 19.321 6.097 1.00 93.44 217 GLY A O 1
ATOM 1754 N N . ARG A 1 218 ? -3.607 18.551 4.163 1.00 90.19 218 ARG A N 1
ATOM 1755 C CA . ARG A 1 218 ? -4.063 17.155 4.312 1.00 90.19 218 ARG A CA 1
ATOM 1756 C C . ARG A 1 218 ? -3.065 16.242 5.028 1.00 90.19 218 ARG A C 1
ATOM 1758 O O . ARG A 1 218 ? -3.421 15.123 5.389 1.00 90.19 218 ARG A O 1
ATOM 1765 N N . MET A 1 219 ? -1.845 16.716 5.270 1.00 89.88 219 MET A N 1
ATOM 1766 C CA . MET A 1 219 ? -0.818 15.984 6.015 1.00 89.88 219 MET A CA 1
ATOM 1767 C C . MET A 1 219 ? -0.864 16.322 7.504 1.00 89.88 219 MET A C 1
ATOM 1769 O O . MET A 1 219 ? -1.024 17.478 7.899 1.00 89.88 219 MET A O 1
ATOM 1773 N N . LYS A 1 220 ? -0.670 15.307 8.350 1.00 85.88 220 LYS A N 1
ATOM 1774 C CA . LYS A 1 220 ? -0.414 15.482 9.781 1.00 85.88 220 LYS A CA 1
ATOM 1775 C C . LYS A 1 220 ? 0.969 14.976 10.147 1.00 85.88 220 LYS A C 1
ATOM 1777 O O . LYS A 1 220 ? 1.263 13.786 10.041 1.00 85.88 220 LYS A O 1
ATOM 1782 N N . TRP A 1 221 ? 1.771 15.885 10.684 1.00 84.62 221 TRP A N 1
ATOM 1783 C CA . TRP A 1 221 ? 3.095 15.585 11.207 1.00 84.62 221 TRP A CA 1
ATOM 1784 C C . TRP A 1 221 ? 3.043 15.197 12.681 1.00 84.62 221 TRP A C 1
ATOM 1786 O O . TRP A 1 221 ? 2.275 15.750 13.471 1.00 84.62 221 TRP A O 1
ATOM 1796 N N . ALA A 1 222 ? 3.897 14.250 13.065 1.00 79.00 222 ALA A N 1
ATOM 1797 C CA . ALA A 1 222 ? 4.139 13.965 14.469 1.00 79.00 222 ALA A CA 1
ATOM 1798 C C . ALA A 1 222 ? 4.801 15.176 15.145 1.00 79.00 222 ALA A C 1
ATOM 1800 O O . ALA A 1 222 ? 5.676 15.823 14.569 1.00 79.00 222 ALA A O 1
ATOM 1801 N N . ASN A 1 223 ? 4.422 15.450 16.395 1.00 77.12 223 ASN A N 1
ATOM 1802 C CA . ASN A 1 223 ? 5.077 16.496 17.173 1.00 77.12 223 ASN A CA 1
ATOM 1803 C C . ASN A 1 223 ? 6.569 16.162 17.352 1.00 77.12 223 ASN A C 1
ATOM 1805 O O . ASN A 1 223 ? 6.889 15.020 17.715 1.00 77.12 223 ASN A O 1
ATOM 1809 N N . PRO A 1 224 ? 7.479 17.136 17.163 1.00 67.88 224 PRO A N 1
ATOM 1810 C CA . PRO A 1 224 ? 8.879 16.961 17.514 1.00 67.88 224 PRO A CA 1
ATOM 1811 C C . PRO A 1 224 ? 8.999 16.533 18.978 1.00 67.88 224 PRO A C 1
ATOM 1813 O O . PRO A 1 224 ? 8.325 17.079 19.854 1.00 67.88 224 PRO A O 1
ATOM 1816 N N . LEU A 1 225 ? 9.862 15.557 19.258 1.00 65.69 225 LEU A N 1
ATOM 1817 C CA . LEU A 1 225 ? 10.209 15.242 20.638 1.00 65.69 225 LEU A CA 1
ATOM 1818 C C . LEU A 1 225 ? 11.017 16.415 21.198 1.00 65.69 225 LEU A C 1
ATOM 1820 O O . LEU A 1 225 ? 12.106 16.712 20.710 1.00 65.69 225 LEU A O 1
ATOM 1824 N N . THR A 1 226 ? 10.504 17.076 22.230 1.00 57.69 226 THR A N 1
ATOM 1825 C CA . THR A 1 226 ? 11.309 17.979 23.050 1.00 57.69 226 THR A CA 1
ATOM 1826 C C . THR A 1 226 ? 12.311 17.137 23.829 1.00 57.69 226 THR A C 1
ATOM 1828 O O . THR A 1 226 ? 11.973 16.493 24.821 1.00 57.69 226 THR A O 1
ATOM 1831 N N . THR A 1 227 ? 13.560 17.107 23.369 1.00 52.56 227 THR A N 1
ATOM 1832 C CA . THR A 1 227 ? 14.657 16.536 24.148 1.00 52.56 227 THR A CA 1
ATOM 1833 C C . THR A 1 227 ? 14.877 17.433 25.360 1.00 52.56 227 THR A C 1
ATOM 1835 O O . THR A 1 227 ? 15.460 18.510 25.247 1.00 52.56 227 THR A O 1
ATOM 1838 N N . THR A 1 228 ? 14.389 17.022 26.529 1.00 46.66 228 THR A N 1
ATOM 1839 C CA . THR A 1 228 ? 14.759 17.676 27.785 1.00 46.66 228 THR A CA 1
ATOM 1840 C C . THR A 1 228 ? 16.237 17.403 28.020 1.00 46.66 228 THR A C 1
ATOM 1842 O O . THR A 1 228 ? 16.612 16.324 28.476 1.00 46.66 228 THR A O 1
ATOM 1845 N N . THR A 1 229 ? 17.093 18.369 27.696 1.00 46.88 229 THR A N 1
ATOM 1846 C CA . THR A 1 229 ? 18.485 18.356 28.139 1.00 46.88 229 THR A CA 1
ATOM 1847 C C . THR A 1 229 ? 18.470 18.491 29.655 1.00 46.88 229 THR A C 1
ATOM 1849 O O . THR A 1 229 ? 18.358 19.590 30.195 1.00 46.88 229 THR A O 1
ATOM 1852 N N . THR A 1 230 ? 18.528 17.371 30.372 1.00 46.88 230 THR A N 1
ATOM 1853 C CA . THR A 1 230 ? 18.852 17.409 31.793 1.00 46.88 230 THR A CA 1
ATOM 1854 C C . THR A 1 230 ? 20.296 17.874 31.889 1.00 46.88 230 THR A C 1
ATOM 1856 O O . THR A 1 230 ? 21.226 17.113 31.629 1.00 46.88 230 THR A O 1
ATOM 1859 N N . THR A 1 231 ? 20.493 19.150 32.216 1.00 43.00 231 THR A N 1
ATOM 1860 C CA . THR A 1 231 ? 21.796 19.658 32.631 1.00 43.00 231 THR A CA 1
ATOM 1861 C C . THR A 1 231 ? 22.161 18.936 33.921 1.00 43.00 231 THR A C 1
ATOM 1863 O O . THR A 1 231 ? 21.730 19.319 35.007 1.00 43.00 231 THR A O 1
ATOM 1866 N N . THR A 1 232 ? 22.918 17.847 33.814 1.00 44.22 232 THR A N 1
ATOM 1867 C CA . THR A 1 232 ? 23.565 17.250 34.976 1.00 44.22 232 THR A CA 1
ATOM 1868 C C . THR A 1 232 ? 24.617 18.245 35.440 1.00 44.22 232 THR A C 1
ATOM 1870 O O . THR A 1 232 ? 25.701 18.336 34.868 1.00 44.22 232 THR A O 1
ATOM 1873 N N . THR A 1 233 ? 24.290 19.036 36.459 1.00 40.06 233 THR A N 1
ATOM 1874 C CA . THR A 1 233 ? 25.280 19.830 37.180 1.00 40.06 233 THR A CA 1
ATOM 1875 C C . THR A 1 233 ? 26.247 18.853 37.838 1.00 40.06 233 THR A C 1
ATOM 1877 O O . THR A 1 233 ? 25.944 18.274 38.882 1.00 40.06 233 THR A O 1
ATOM 1880 N N . THR A 1 234 ? 27.407 18.631 37.221 1.00 40.84 234 THR A N 1
ATOM 1881 C CA . THR A 1 234 ? 28.498 17.873 37.832 1.00 40.84 234 THR A CA 1
ATOM 1882 C C . THR A 1 234 ? 28.958 18.637 39.067 1.00 40.84 234 THR A C 1
ATOM 1884 O O . THR A 1 234 ? 29.756 19.566 38.985 1.00 40.84 234 THR A O 1
ATOM 1887 N N . THR A 1 235 ? 28.436 18.270 40.235 1.00 39.00 235 THR A N 1
ATOM 1888 C CA . THR A 1 235 ? 29.022 18.712 41.498 1.00 39.00 235 THR A CA 1
ATOM 1889 C C . THR A 1 235 ? 30.315 17.926 41.665 1.00 39.00 235 THR A C 1
ATOM 1891 O O . THR A 1 235 ? 30.288 16.722 41.915 1.00 39.00 235 THR A O 1
ATOM 1894 N N . THR A 1 236 ? 31.460 18.580 41.480 1.00 38.38 236 THR A N 1
ATOM 1895 C CA . THR A 1 236 ? 32.770 17.999 41.787 1.00 38.38 236 THR A CA 1
ATOM 1896 C C . THR A 1 236 ? 32.852 17.729 43.288 1.00 38.38 236 THR A C 1
ATOM 1898 O O . THR A 1 236 ? 33.184 18.616 44.072 1.00 38.38 236 THR A O 1
ATOM 1901 N N . ARG A 1 237 ? 32.541 16.500 43.713 1.00 36.47 237 ARG A N 1
ATOM 1902 C CA . ARG A 1 237 ? 32.969 15.990 45.019 1.00 36.47 237 ARG A CA 1
ATOM 1903 C C . ARG A 1 237 ? 34.390 15.468 44.869 1.00 36.47 237 ARG A C 1
ATOM 1905 O O . ARG A 1 237 ? 34.622 14.504 44.147 1.00 36.47 237 ARG A O 1
ATOM 1912 N N . ALA A 1 238 ? 35.326 16.099 45.572 1.00 37.75 238 ALA A N 1
ATOM 1913 C CA . ALA A 1 238 ? 36.643 15.530 45.802 1.00 37.75 238 ALA A CA 1
ATOM 1914 C C . ALA A 1 238 ? 36.473 14.196 46.545 1.00 37.75 238 ALA A C 1
ATOM 1916 O O . ALA A 1 238 ? 35.894 14.155 47.633 1.00 37.75 238 ALA A O 1
ATOM 1917 N N . VAL A 1 239 ? 36.945 13.105 45.945 1.00 37.72 239 VAL A N 1
ATOM 1918 C CA . VAL A 1 239 ? 37.075 11.810 46.614 1.00 37.72 239 VAL A CA 1
ATOM 1919 C C . VAL A 1 239 ? 38.551 11.441 46.593 1.00 37.72 239 VAL A C 1
ATOM 1921 O O . VAL A 1 239 ? 39.195 11.432 45.547 1.00 37.72 239 VAL A O 1
ATOM 1924 N N . SER A 1 240 ? 39.076 11.225 47.795 1.00 34.44 240 SER A N 1
ATOM 1925 C CA . SER A 1 240 ? 40.462 10.909 48.113 1.00 34.44 240 SER A CA 1
ATOM 1926 C C . SER A 1 240 ? 40.976 9.678 47.371 1.00 34.44 240 SER A C 1
ATOM 1928 O O . SER A 1 240 ? 40.298 8.654 47.294 1.00 34.44 240 SER A O 1
ATOM 1930 N N . THR A 1 241 ? 42.223 9.760 46.919 1.00 32.84 241 THR A N 1
ATOM 1931 C CA . THR A 1 241 ? 43.027 8.655 46.396 1.00 32.84 241 THR A CA 1
ATOM 1932 C C . THR A 1 241 ? 43.219 7.559 47.444 1.00 32.84 241 THR A C 1
ATOM 1934 O O . THR A 1 241 ? 43.986 7.731 48.389 1.00 32.84 241 THR A O 1
ATOM 1937 N N . ALA A 1 242 ? 42.577 6.411 47.239 1.00 34.69 242 ALA A N 1
ATOM 1938 C CA . ALA A 1 242 ? 43.020 5.137 47.789 1.00 34.69 242 ALA A CA 1
ATOM 1939 C C . ALA A 1 242 ? 43.403 4.232 46.612 1.00 34.69 242 ALA A C 1
ATOM 1941 O O . ALA A 1 242 ? 42.578 3.898 45.764 1.00 34.69 242 ALA A O 1
ATOM 1942 N N . VAL A 1 243 ? 44.694 3.917 46.535 1.00 30.69 243 VAL A N 1
ATOM 1943 C CA . VAL A 1 243 ? 45.304 3.065 45.515 1.00 30.69 243 VAL A CA 1
ATOM 1944 C C . VAL A 1 243 ? 44.900 1.618 45.792 1.00 30.69 243 VAL A C 1
ATOM 1946 O O . VAL A 1 243 ? 45.228 1.084 46.849 1.00 30.69 243 VAL A O 1
ATOM 1949 N N . ALA A 1 244 ? 44.218 0.978 44.845 1.00 31.83 244 ALA A N 1
ATOM 1950 C CA . ALA A 1 244 ? 44.038 -0.469 44.829 1.00 31.83 244 ALA A CA 1
ATOM 1951 C C . ALA A 1 244 ? 44.713 -1.034 43.574 1.00 31.83 244 ALA A C 1
ATOM 1953 O O . ALA A 1 244 ? 44.267 -0.821 42.448 1.00 31.83 244 ALA A O 1
ATOM 1954 N N . THR A 1 245 ? 45.828 -1.727 43.790 1.00 29.34 245 THR A N 1
ATOM 1955 C CA . THR A 1 245 ? 46.596 -2.452 42.777 1.00 29.34 245 THR A CA 1
ATOM 1956 C C . THR A 1 245 ? 45.892 -3.762 42.439 1.00 29.34 245 THR A C 1
ATOM 1958 O O . THR A 1 245 ? 45.843 -4.641 43.294 1.00 29.34 245 THR A O 1
ATOM 1961 N N . VAL A 1 246 ? 45.419 -3.943 41.199 1.00 32.09 246 VAL A N 1
ATOM 1962 C CA . VAL A 1 246 ? 45.136 -5.282 40.649 1.00 32.09 246 VAL A CA 1
ATOM 1963 C C . VAL A 1 246 ? 45.553 -5.369 39.173 1.00 32.09 246 VAL A C 1
ATOM 1965 O O . VAL A 1 246 ? 44.909 -4.830 38.282 1.00 32.09 246 VAL A O 1
ATOM 1968 N N . ILE A 1 247 ? 46.702 -6.024 38.996 1.00 31.31 247 ILE A N 1
ATOM 1969 C CA . ILE A 1 247 ? 47.176 -6.937 37.939 1.00 31.31 247 ILE A CA 1
ATOM 1970 C C . ILE A 1 247 ? 46.480 -6.872 36.565 1.00 31.31 247 ILE A C 1
ATOM 1972 O O . ILE A 1 247 ? 45.327 -7.256 36.383 1.00 31.31 247 ILE A O 1
ATOM 1976 N N . SER A 1 248 ? 47.288 -6.502 35.571 1.00 26.47 248 SER A N 1
ATOM 1977 C CA . SER A 1 248 ? 47.037 -6.554 34.136 1.00 26.47 248 SER A CA 1
ATOM 1978 C C . SER A 1 248 ? 46.934 -7.988 33.603 1.00 26.47 248 SER A C 1
ATOM 1980 O O . SER A 1 248 ? 47.844 -8.798 33.765 1.00 26.47 248 SER A O 1
ATOM 1982 N N . THR A 1 249 ? 45.862 -8.276 32.863 1.00 27.81 249 THR A N 1
ATOM 1983 C CA . THR A 1 249 ? 45.843 -9.349 31.860 1.00 27.81 249 THR A CA 1
ATOM 1984 C C . THR A 1 249 ? 45.612 -8.728 30.488 1.00 27.81 249 THR A C 1
ATOM 1986 O O . THR A 1 249 ? 44.650 -8.005 30.236 1.00 27.81 249 THR A O 1
ATOM 1989 N N . THR A 1 250 ? 46.586 -8.946 29.616 1.00 27.16 250 THR A N 1
ATOM 1990 C CA . THR A 1 250 ? 46.645 -8.484 28.235 1.00 27.16 250 THR A CA 1
ATOM 1991 C C . THR A 1 250 ? 45.586 -9.193 27.401 1.00 27.16 250 THR A C 1
ATOM 1993 O O . THR A 1 250 ? 45.686 -10.392 27.158 1.00 27.16 250 THR A O 1
ATOM 1996 N N . THR A 1 251 ? 44.621 -8.436 26.875 1.00 28.23 251 THR A N 1
ATOM 1997 C CA . THR A 1 251 ? 43.859 -8.871 25.700 1.00 28.23 251 THR A CA 1
ATOM 1998 C C . THR A 1 251 ? 43.748 -7.729 24.697 1.00 28.23 251 THR A C 1
ATOM 2000 O O . THR A 1 251 ? 43.600 -6.563 25.047 1.00 28.23 251 THR A O 1
ATOM 2003 N N . LYS A 1 252 ? 43.947 -8.113 23.442 1.00 27.48 252 LYS A N 1
ATOM 2004 C CA . LYS A 1 252 ? 44.249 -7.319 22.251 1.00 27.48 252 LYS A CA 1
ATOM 2005 C C . LYS A 1 252 ? 43.200 -6.232 21.975 1.00 27.48 252 LYS A C 1
ATOM 2007 O O . LYS A 1 252 ? 42.002 -6.495 22.020 1.00 27.48 252 LYS A O 1
ATOM 2012 N N . SER A 1 253 ? 43.671 -5.037 21.631 1.00 27.47 253 SER A N 1
ATOM 2013 C CA . SER A 1 253 ? 42.871 -3.902 21.175 1.00 27.47 253 SER A CA 1
ATOM 2014 C C . SER A 1 253 ? 42.194 -4.197 19.831 1.00 27.47 253 SER A C 1
ATOM 2016 O O . SER A 1 253 ? 42.855 -4.393 18.812 1.00 27.47 253 SER A O 1
ATOM 2018 N N . GLY A 1 254 ? 40.862 -4.205 19.829 1.00 27.41 254 GLY A N 1
ATOM 2019 C CA . GLY A 1 254 ? 40.040 -4.046 18.634 1.00 27.41 254 GLY A CA 1
ATOM 2020 C C . GLY A 1 254 ? 39.465 -2.634 18.625 1.00 27.41 254 GLY A C 1
ATOM 2021 O O . GLY A 1 254 ? 38.755 -2.252 19.550 1.00 27.41 254 GLY A O 1
ATOM 2022 N N . SER A 1 255 ? 39.809 -1.848 17.607 1.00 26.61 255 SER A N 1
ATOM 2023 C CA . SER A 1 255 ? 39.200 -0.544 17.347 1.00 26.61 255 SER A CA 1
ATOM 2024 C C . SER A 1 255 ? 37.723 -0.743 16.993 1.00 26.61 255 SER A C 1
ATOM 2026 O O . SER A 1 255 ? 37.414 -1.250 15.918 1.00 26.61 255 SER A O 1
ATOM 2028 N N . PHE A 1 256 ? 36.814 -0.369 17.893 1.00 23.75 256 PHE A N 1
ATOM 2029 C CA . PHE A 1 256 ? 35.407 -0.153 17.564 1.00 23.75 256 PHE A CA 1
ATOM 2030 C C . PHE A 1 256 ? 35.202 1.346 17.363 1.00 23.75 256 PHE A C 1
ATOM 2032 O O . PHE A 1 256 ? 35.061 2.105 18.320 1.00 23.75 256 PHE A O 1
ATOM 2039 N N . ILE A 1 257 ? 35.183 1.774 16.102 1.00 25.88 257 ILE A N 1
ATOM 2040 C CA . ILE A 1 257 ? 34.579 3.053 15.736 1.00 25.88 257 ILE A CA 1
ATOM 2041 C C . ILE A 1 257 ? 33.069 2.817 15.761 1.00 25.88 257 ILE A C 1
ATOM 2043 O O . ILE A 1 257 ? 32.495 2.272 14.822 1.00 25.88 257 ILE A O 1
ATOM 2047 N N . ALA A 1 258 ? 32.426 3.185 16.866 1.00 24.17 258 ALA A N 1
ATOM 2048 C CA . ALA A 1 258 ? 30.982 3.342 16.899 1.00 24.17 258 ALA A CA 1
ATOM 2049 C C . ALA A 1 258 ? 30.635 4.616 16.116 1.00 24.17 258 ALA A C 1
ATOM 2051 O O . ALA A 1 258 ? 30.760 5.723 16.641 1.00 24.17 258 ALA A O 1
ATOM 2052 N N . SER A 1 259 ? 30.222 4.480 14.853 1.00 23.23 259 SER A N 1
ATOM 2053 C CA . SER A 1 259 ? 29.547 5.580 14.164 1.00 23.23 259 SER A CA 1
ATOM 2054 C C . SER A 1 259 ? 28.133 5.697 14.732 1.00 23.23 259 SER A C 1
ATOM 2056 O O . SER A 1 259 ? 27.207 4.994 14.326 1.00 23.23 259 SER A O 1
ATOM 2058 N N . LEU A 1 260 ? 27.975 6.576 15.714 1.00 26.69 260 LEU A N 1
ATOM 2059 C CA . LEU A 1 260 ? 26.678 7.136 16.057 1.00 26.69 260 LEU A CA 1
ATOM 2060 C C . LEU A 1 260 ? 26.272 8.108 14.949 1.00 26.69 260 LEU A C 1
ATOM 2062 O O . LEU A 1 260 ? 27.009 9.044 14.650 1.00 26.69 260 LEU A O 1
ATOM 2066 N N . GLY A 1 261 ? 25.072 7.920 14.407 1.00 23.98 261 GLY A N 1
ATOM 2067 C CA . GLY A 1 261 ? 24.335 9.005 13.768 1.00 23.98 261 GLY A CA 1
ATOM 2068 C C . GLY A 1 261 ? 23.968 8.763 12.315 1.00 23.98 261 GLY A C 1
ATOM 2069 O O . GLY A 1 261 ? 24.626 9.247 11.405 1.00 23.98 261 GLY A O 1
ATOM 2070 N N . SER A 1 262 ? 22.826 8.120 12.107 1.00 26.72 262 SER A N 1
ATOM 2071 C CA . SER A 1 262 ? 21.742 8.724 11.331 1.00 26.72 262 SER A CA 1
ATOM 2072 C C . SER A 1 262 ? 20.454 8.080 11.813 1.00 26.72 262 SER A C 1
ATOM 2074 O O . SER A 1 262 ? 20.196 6.901 11.600 1.00 26.72 262 SER A O 1
ATOM 2076 N N . SER A 1 263 ? 19.695 8.853 12.579 1.00 27.22 263 SER A N 1
ATOM 2077 C CA . SER A 1 263 ? 18.327 8.553 12.968 1.00 27.22 263 SER A CA 1
ATOM 2078 C C . SER A 1 263 ? 17.521 8.177 11.729 1.00 27.22 263 SER A C 1
ATOM 2080 O O . SER A 1 263 ? 17.278 9.032 10.877 1.00 27.22 263 SER A O 1
ATOM 2082 N N . ALA A 1 264 ? 17.088 6.920 11.642 1.00 25.77 264 ALA A N 1
ATOM 2083 C CA . ALA A 1 264 ? 15.986 6.550 10.776 1.00 25.77 264 ALA A CA 1
ATOM 2084 C C . ALA A 1 264 ? 14.751 7.309 11.281 1.00 25.77 264 ALA A C 1
ATOM 2086 O O . ALA A 1 264 ? 14.125 6.927 12.273 1.00 25.77 264 ALA A O 1
ATOM 2087 N N . LEU A 1 265 ? 14.436 8.440 10.644 1.00 26.91 265 LEU A N 1
ATOM 2088 C CA . LEU A 1 265 ? 13.075 8.948 10.666 1.00 26.91 265 LEU A CA 1
ATOM 2089 C C . LEU A 1 265 ? 12.237 7.887 9.954 1.00 26.91 265 LEU A C 1
ATOM 2091 O O . LEU A 1 265 ? 12.199 7.839 8.730 1.00 26.91 265 LEU A O 1
ATOM 2095 N N . ALA A 1 266 ? 11.569 7.030 10.723 1.00 27.03 266 ALA A N 1
ATOM 2096 C CA . ALA A 1 266 ? 10.349 6.415 10.237 1.00 27.03 266 ALA A CA 1
ATOM 2097 C C . ALA A 1 266 ? 9.378 7.573 9.969 1.00 27.03 266 ALA A C 1
ATOM 2099 O O . ALA A 1 266 ? 8.848 8.176 10.908 1.00 27.03 266 ALA A O 1
ATOM 2100 N N . LEU A 1 267 ? 9.235 7.962 8.702 1.00 35.00 267 LEU A N 1
ATOM 2101 C CA . LEU A 1 267 ? 8.285 8.986 8.300 1.00 35.00 267 LEU A CA 1
ATOM 2102 C C . LEU A 1 267 ? 6.891 8.356 8.364 1.00 35.00 267 LEU A C 1
ATOM 2104 O O . LEU A 1 267 ? 6.424 7.730 7.419 1.00 35.00 267 LEU A O 1
ATOM 2108 N N . LEU A 1 268 ? 6.246 8.467 9.522 1.00 37.31 268 LEU A N 1
ATOM 2109 C CA . LEU A 1 268 ? 4.825 8.183 9.648 1.00 37.31 268 LEU A CA 1
ATOM 2110 C C . LEU A 1 268 ? 4.075 9.399 9.095 1.00 37.31 268 LEU A C 1
ATOM 2112 O O . LEU A 1 268 ? 3.889 10.386 9.805 1.00 37.31 268 LEU A O 1
ATOM 2116 N N . ALA A 1 269 ? 3.688 9.349 7.824 1.00 38.69 269 ALA A N 1
ATOM 2117 C CA . ALA A 1 269 ? 2.731 10.296 7.274 1.00 38.69 269 ALA A CA 1
ATOM 2118 C C . ALA A 1 269 ? 1.326 9.834 7.675 1.00 38.69 269 ALA A C 1
ATOM 2120 O O . ALA A 1 269 ? 0.802 8.869 7.116 1.00 38.69 269 ALA A O 1
ATOM 2121 N N . CYS A 1 270 ? 0.728 10.499 8.666 1.00 38.84 270 CYS A N 1
ATOM 2122 C CA . CYS A 1 270 ? -0.703 10.359 8.894 1.00 38.84 270 CYS A CA 1
ATOM 2123 C C . CYS A 1 270 ? -1.439 11.247 7.880 1.00 38.84 270 CYS A C 1
ATOM 2125 O O . CYS A 1 270 ? -1.255 12.466 7.863 1.00 38.84 270 CYS A O 1
ATOM 2127 N N . LEU A 1 271 ? -2.254 10.621 7.043 1.00 37.34 271 LEU A N 1
ATOM 2128 C CA . LEU A 1 271 ? -3.138 11.232 6.060 1.00 37.34 271 LEU A CA 1
ATOM 2129 C C . LEU A 1 271 ? -4.509 11.492 6.713 1.00 37.34 271 LEU A C 1
ATOM 2131 O O . LEU A 1 271 ? -4.929 10.736 7.593 1.00 37.34 271 LEU A O 1
ATOM 2135 N N . LEU A 1 272 ? -5.190 12.576 6.334 1.00 38.81 272 LEU A N 1
ATOM 2136 C CA . LEU A 1 272 ? -6.567 12.878 6.753 1.00 38.81 272 LEU A CA 1
ATOM 2137 C C . LEU A 1 272 ? -7.522 12.990 5.575 1.00 38.81 272 LEU A C 1
ATOM 2139 O O . LEU A 1 272 ? -7.132 13.586 4.545 1.00 38.81 272 LEU A O 1
#

Solvent-accessible surface area (backbone atoms only — not comparable to full-atom values): 16119 Å² total; per-residue (Å²): 143,84,82,76,77,78,74,59,90,88,59,72,49,76,44,80,59,84,55,34,39,81,37,66,90,43,88,61,3,46,90,39,56,39,65,57,42,29,53,53,48,50,52,52,44,54,52,43,49,71,78,41,62,69,50,37,41,35,50,26,41,38,43,80,59,59,83,89,68,61,63,69,59,69,50,75,93,64,45,58,26,32,28,27,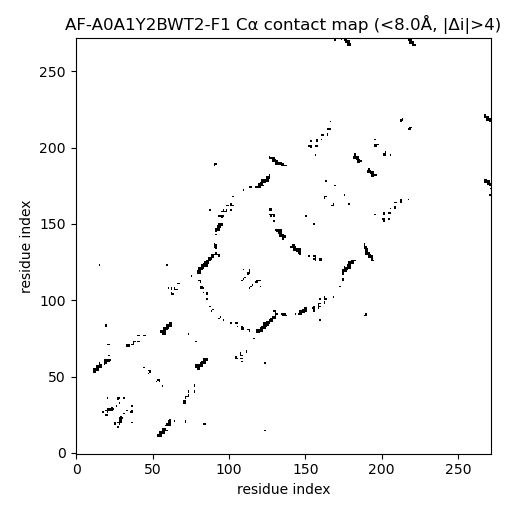34,51,72,50,74,45,70,58,34,44,57,69,51,63,85,55,50,69,62,62,39,47,40,50,59,40,56,70,44,15,60,68,68,72,28,46,25,29,39,63,32,31,40,34,40,46,64,35,55,44,34,44,20,86,91,78,67,50,75,37,84,48,44,46,64,83,50,55,70,49,56,33,38,44,39,44,50,54,46,76,53,29,70,69,47,34,72,76,37,78,45,42,35,33,55,35,73,39,77,48,69,48,80,66,59,30,43,29,40,26,46,52,77,80,45,70,67,36,27,53,52,52,51,52,42,50,53,56,36,43,75,71,67,39,54,44,78,75,80,80,80,81,77,79,79,76,78,76,77,80,74,85,72,90,74,82,91,75,91,78,92,77,85,92,77,92,75,84,91,73,88,78,83,78,84,81,83,79,82,80,74,79,73,68,49,34,40,96

InterPro domains:
  IPR000805 Glycoside hydrolase family 26 [PTHR40079] (5-206)
  IPR017853 Glycoside hydrolase superfamily [SSF51445] (19-184)
  IPR022790 Glycosyl hydrolase family 26 domain [PF02156] (5-95)
  IPR022790 Glycosyl hydrolase family 26 domain [PS51764] (1-206)

Mean predicted aligned error: 10.82 Å

Sequence (272 aa):
MKDHQEINKTRIPNLFYQTEMNGDWMNYGPPTAPEYYVRVWKRMYTIMKQYSPSTKIVWSPNFDLKPGNTEYWPGTDYVDVVGTSVYWKGFGYNNPMPPSYVSDSMATVYNEYAKVYQKPFVISECSAAWESGSGSNPGTGQTFASVTSSIDQVGFQKSFWTEVLSTKLLDSYPLLQAAYIFEDAKQEEFWTDFRVTNDTAVRTMFMGLIDTLDATGRMKWANPLTTTTTTTTTTTRAVSTAVATVISTTTKSGSFIASLGSSALALLACLL

Foldseek 3Di:
DDPPPPPPPPDQAEDEDCAQQCDPPDPNHPPNFLVVLLVVLQVVQVVCCVPPVSHFYEHEHELVPDAPDCSNPNDLVSHQEYEYADEADDQLELDQDDQCRVVNSCVRSLVVPCVVSVHAYENEEYFYWDFWAWFARPVPRDTDRIRHYPDDPLRSRLSVLLNVLDPVNCVVRVSYWWYFYDADFDDDRGRIGRHQPPDPSSVVSNVVSVVVSVVVVFWDFDDDDPPPPPPPPPPDDDDDDDDDDDDDDDDDDDDDPPPDDDDPPSGTTTGD